Protein AF-A0A1H5W1V3-F1 (afdb_monomer_lite)

Sequence (270 aa):
MHKDAKNMDYVSIDIQADKRVGRPSRSDADRMKTIAWYHALANGRRPVEMINWLPFSDVDPRTIYRYRKGEVPPRRDFLNSRSEEFVYAKSVYEVGPLQVPLWDALWGAISSKDISLANQLMPSAQWPSDMLSEFFFDDGDLAKISDFRAMYRLGKERSSASDFECFVGAIRVTRAWGEMASKNKSIFYLLLSGTMAFPGAVAVIEQFGLREPIRKWISDYLGVGDSAERGSQSDCPSFSNERELAYQCEKAEGQRIQVGDGLRRALFTF

Foldseek 3Di:
DDDDPPPFPAQDPPVPPPDDQQQDDPLLLQLLLLLLLLLLLCQPPDLVVVPVPDPCVVPDSVVSVCSNRSVDHDDVCLLPDPDPSSVRSNCCSCQRPPNHRLSCLNRNDQDPVLSVLLCQQQTRVPRDQPVLLVVQDVDSLLSSLVSLLVSVCVPPDDDLLSLLNSLSSLSSSLVSCPVSCLVVVVNSLSNNQSSCLAPSNVVRCVSSVNVVSSVVSSCVSSVVDPPPDDDDPPVPPRVPPSVVSHVSSVSSVVVVVVVVVVVCCVVPPD

Radius of gyration: 21.19 Å; chains: 1; bounding box: 57×51×58 Å

pLDDT: mean 76.26, std 17.22, range [30.23, 96.5]

Secondary structure (DSSP, 8-state):
--------------TT--S-TT---HHHHHHHHHHHHHHHHHTT--HHHHHHHTT-TTS-HHHHHHHHHTSSPPPHHHHT--SHHHHHHHHHHHT-GGG--HHHHHHSPPPHHHHHHHHHHSGGGSPPPPHHHHTT-S-HHHHHHHHHHHHHHTTS---TTHHHHHHHHHHHHHHHTTHHHHHSHHHHHHHHHHHHTSHHHHHHHHHTT-HHHHHHHHHHHHT--TT-SS-S---------HHHHHHHHHHHHHHHHHHHHHHHHHHH--

Structure (mmCIF, N/CA/C/O backbone):
data_AF-A0A1H5W1V3-F1
#
_entry.id   AF-A0A1H5W1V3-F1
#
loop_
_atom_site.group_PDB
_atom_site.id
_atom_site.type_symbol
_atom_site.label_atom_id
_atom_site.label_alt_id
_atom_site.label_comp_id
_atom_site.label_asym_id
_atom_site.label_entity_id
_atom_site.label_seq_id
_atom_site.pdbx_PDB_ins_code
_atom_site.Cartn_x
_atom_site.Cartn_y
_atom_site.Cartn_z
_atom_site.occupancy
_atom_site.B_iso_or_equiv
_atom_site.auth_seq_id
_atom_site.auth_comp_id
_atom_site.auth_asym_id
_atom_site.auth_atom_id
_atom_site.pdbx_PDB_model_num
ATOM 1 N N . MET A 1 1 ? -35.872 16.138 32.979 1.00 32.47 1 MET A N 1
ATOM 2 C CA . MET A 1 1 ? -34.426 16.403 32.832 1.00 32.47 1 MET A CA 1
ATOM 3 C C . MET A 1 1 ? -33.840 15.295 31.970 1.00 32.47 1 MET A C 1
ATOM 5 O O . MET A 1 1 ? -33.638 14.207 32.482 1.00 32.47 1 MET A O 1
ATOM 9 N N . HIS A 1 2 ? -33.637 15.536 30.674 1.00 33.59 2 HIS A N 1
ATOM 10 C CA . HIS A 1 2 ? -32.885 14.632 29.798 1.00 33.59 2 HIS A CA 1
ATOM 11 C C . HIS A 1 2 ? -31.692 15.407 29.226 1.00 33.59 2 HIS A C 1
ATOM 13 O O . HIS A 1 2 ? -31.833 16.220 28.322 1.00 33.59 2 HIS A O 1
ATOM 19 N N . LYS A 1 3 ? -30.545 15.184 29.861 1.00 36.09 3 LYS A N 1
ATOM 20 C CA . LYS A 1 3 ? -29.163 15.465 29.453 1.00 36.09 3 LYS A CA 1
ATOM 21 C C . LYS A 1 3 ? -28.515 14.069 29.488 1.00 36.09 3 LYS A C 1
ATOM 23 O O . LYS A 1 3 ? -28.791 13.345 30.436 1.00 36.09 3 LYS A O 1
ATOM 28 N N . ASP A 1 4 ? -27.808 13.528 28.508 1.00 35.84 4 ASP A N 1
ATOM 29 C CA . ASP A 1 4 ? -26.979 14.103 27.463 1.00 35.84 4 ASP A CA 1
ATOM 30 C C . ASP A 1 4 ? -27.041 13.184 26.232 1.00 35.84 4 ASP A C 1
ATOM 32 O O . ASP A 1 4 ? -26.611 12.031 26.288 1.00 35.84 4 ASP A O 1
ATOM 36 N N . ALA A 1 5 ? -27.537 13.681 25.099 1.00 37.56 5 ALA A N 1
ATOM 37 C CA . ALA A 1 5 ? -27.124 13.123 23.819 1.00 37.56 5 ALA A CA 1
ATOM 38 C C . ALA A 1 5 ? -25.713 13.669 23.575 1.00 37.56 5 ALA A C 1
ATOM 40 O O . ALA A 1 5 ? -25.556 14.825 23.186 1.00 37.56 5 ALA A O 1
ATOM 41 N N . LYS A 1 6 ? -24.679 12.881 23.897 1.00 42.78 6 LYS A N 1
ATOM 42 C CA . LYS A 1 6 ? -23.314 13.180 23.450 1.00 42.78 6 LYS A CA 1
ATOM 43 C C . LYS A 1 6 ? -23.381 13.372 21.935 1.00 42.78 6 LYS A C 1
ATOM 45 O O . LYS A 1 6 ? -23.783 12.443 21.238 1.00 42.78 6 LYS A O 1
ATOM 50 N N . ASN A 1 7 ? -23.036 14.565 21.453 1.00 39.72 7 ASN A N 1
ATOM 51 C CA . ASN A 1 7 ? -22.836 14.821 20.030 1.00 39.72 7 ASN A CA 1
ATOM 52 C C . ASN A 1 7 ? -21.873 13.754 19.497 1.00 39.72 7 ASN A C 1
ATOM 54 O O . ASN A 1 7 ? -20.689 13.762 19.826 1.00 39.72 7 ASN A O 1
ATOM 58 N N . MET A 1 8 ? -22.398 12.790 18.741 1.00 45.91 8 MET A N 1
ATOM 59 C CA . MET A 1 8 ? -21.569 11.928 17.913 1.00 45.91 8 MET A CA 1
ATOM 60 C C . MET A 1 8 ? -21.126 12.786 16.736 1.00 45.91 8 MET A C 1
ATOM 62 O O . MET A 1 8 ? -21.898 13.010 15.803 1.00 45.91 8 MET A O 1
ATOM 66 N N . ASP A 1 9 ? -19.907 13.310 16.806 1.00 56.81 9 ASP A N 1
ATOM 67 C CA . ASP A 1 9 ? -19.306 14.044 15.697 1.00 56.81 9 ASP A CA 1
ATOM 68 C C . ASP A 1 9 ? -18.964 13.041 14.585 1.00 56.81 9 ASP A C 1
ATOM 70 O O . ASP A 1 9 ? -17.892 12.432 14.557 1.00 56.81 9 ASP A O 1
ATOM 74 N N . TYR A 1 10 ? -19.928 12.812 13.694 1.00 62.03 10 TYR A N 1
ATOM 75 C CA . TYR A 1 10 ? -19.734 12.062 12.458 1.00 62.03 10 TYR A CA 1
ATOM 76 C C . TYR A 1 10 ? -18.984 12.915 11.435 1.00 62.03 10 TYR A C 1
ATOM 78 O O . TYR A 1 10 ? -19.236 14.115 11.298 1.00 62.03 10 TYR A O 1
ATOM 86 N N . VAL A 1 11 ? -18.117 12.280 10.645 1.00 67.31 11 VAL A N 1
ATOM 87 C CA . VAL A 1 11 ? -17.542 12.913 9.457 1.00 67.31 11 VAL A CA 1
ATOM 88 C C . VAL A 1 11 ? -18.673 13.132 8.456 1.00 67.31 11 VAL A C 1
ATOM 90 O O . VAL A 1 11 ? -19.260 12.173 7.943 1.00 67.31 11 VAL A O 1
ATOM 93 N N . SER A 1 12 ? -18.994 14.398 8.200 1.00 59.94 12 SER A N 1
ATOM 94 C CA . SER A 1 12 ? -19.922 14.816 7.152 1.00 59.94 12 SER A CA 1
ATOM 95 C C . SER A 1 12 ? -19.144 15.215 5.897 1.00 59.94 12 SER A C 1
ATOM 97 O O . SER A 1 12 ? -17.986 15.629 5.967 1.00 59.94 12 SER A O 1
ATOM 99 N N . ILE A 1 13 ? -19.759 15.036 4.726 1.00 53.75 13 ILE A N 1
ATOM 100 C CA . ILE A 1 13 ? -19.170 15.465 3.455 1.00 53.75 13 ILE A CA 1
ATOM 101 C C . ILE A 1 13 ? -19.274 16.987 3.404 1.00 53.75 13 ILE A C 1
ATOM 103 O O . ILE A 1 13 ? -20.308 17.519 3.002 1.00 53.75 13 ILE A O 1
ATOM 107 N N . ASP A 1 14 ? -18.218 17.687 3.802 1.00 49.62 14 ASP A N 1
ATOM 108 C CA . ASP A 1 14 ? -18.139 19.121 3.570 1.00 49.62 14 ASP A CA 1
ATOM 109 C C . ASP A 1 14 ? -17.632 19.356 2.140 1.00 49.62 14 ASP A C 1
ATOM 111 O O . ASP A 1 14 ? -16.449 19.198 1.828 1.00 49.62 14 ASP A O 1
ATOM 115 N N . ILE A 1 15 ? -18.560 19.664 1.229 1.00 43.50 15 ILE A N 1
ATOM 116 C CA . ILE A 1 15 ? -18.311 19.787 -0.222 1.00 43.50 15 ILE A CA 1
ATOM 117 C C . ILE A 1 15 ? -17.358 20.965 -0.534 1.00 43.50 15 ILE A C 1
ATOM 119 O O . ILE A 1 15 ? -16.869 21.089 -1.655 1.00 43.50 15 ILE A O 1
ATOM 123 N N . GLN A 1 16 ? -17.047 21.821 0.447 1.00 40.69 16 GLN A N 1
ATOM 124 C CA . GLN A 1 16 ? -16.275 23.050 0.243 1.00 40.69 16 GLN A CA 1
ATOM 125 C C . GLN A 1 16 ? -14.778 22.990 0.588 1.00 40.69 16 GLN A C 1
ATOM 127 O O . GLN A 1 16 ? -14.076 23.974 0.352 1.00 40.69 16 GLN A O 1
ATOM 132 N N . ALA A 1 17 ? -14.225 21.862 1.037 1.00 43.06 17 ALA A N 1
ATOM 133 C CA . ALA A 1 17 ? -12.776 21.744 1.236 1.00 43.06 17 ALA A CA 1
ATOM 134 C C . ALA A 1 17 ? -12.050 21.286 -0.044 1.00 43.06 17 ALA A C 1
ATOM 136 O O . ALA A 1 17 ? -11.331 20.287 -0.070 1.00 43.06 17 ALA A O 1
ATOM 137 N N . ASP A 1 18 ? -12.208 22.052 -1.124 1.00 43.31 18 ASP A N 1
ATOM 138 C CA . ASP A 1 18 ? -11.423 21.914 -2.352 1.00 43.31 18 ASP A CA 1
ATOM 139 C C . ASP A 1 18 ? -10.015 22.498 -2.146 1.00 43.31 18 ASP A C 1
ATOM 141 O O . ASP A 1 18 ? -9.632 23.536 -2.682 1.00 43.31 18 ASP A O 1
ATOM 145 N N . LYS A 1 19 ? -9.223 21.855 -1.290 1.00 39.03 19 LYS A N 1
ATOM 146 C CA . LYS A 1 19 ? -7.780 22.075 -1.193 1.00 39.03 19 LYS A CA 1
ATOM 147 C C . LYS A 1 19 ? -7.144 20.738 -0.890 1.00 39.03 19 LYS A C 1
ATOM 149 O O . LYS A 1 19 ? -7.287 20.242 0.210 1.00 39.03 19 LYS A O 1
ATOM 154 N N . ARG A 1 20 ? -6.475 20.169 -1.894 1.00 42.72 20 ARG A N 1
ATOM 155 C CA . ARG A 1 20 ? -5.126 19.551 -1.910 1.00 42.72 20 ARG A CA 1
ATOM 156 C C . ARG A 1 20 ? -4.426 19.215 -0.568 1.00 42.72 20 ARG A C 1
ATOM 158 O O . ARG A 1 20 ? -3.203 19.296 -0.502 1.00 42.72 20 ARG A O 1
ATOM 165 N N . VAL A 1 21 ? -5.124 18.841 0.495 1.00 42.94 21 VAL A N 1
ATOM 166 C CA . VAL A 1 21 ? -4.527 18.441 1.767 1.00 42.94 21 VAL A CA 1
ATOM 167 C C . VAL A 1 21 ? -4.137 16.978 1.620 1.00 42.94 21 VAL A C 1
ATOM 169 O O . VAL A 1 21 ? -4.977 16.101 1.427 1.00 42.94 21 VAL A O 1
ATOM 172 N N . GLY A 1 22 ? -2.829 16.730 1.617 1.00 47.31 22 GLY A N 1
ATOM 173 C CA . GLY A 1 22 ? -2.277 15.380 1.641 1.00 47.31 22 GLY A CA 1
ATOM 174 C C . GLY A 1 22 ? -2.420 14.579 0.346 1.00 47.31 22 GLY A C 1
ATOM 175 O O . GLY A 1 22 ? -2.480 13.356 0.410 1.00 47.31 22 GLY A O 1
ATOM 176 N N . ARG A 1 23 ? -2.453 15.233 -0.828 1.00 53.50 23 ARG A N 1
ATOM 177 C CA . ARG A 1 23 ? -2.082 14.589 -2.101 1.00 53.50 23 ARG A CA 1
ATOM 178 C C . ARG A 1 23 ? -0.594 14.872 -2.321 1.00 53.50 23 ARG A C 1
ATOM 180 O O . ARG A 1 23 ? -0.274 16.008 -2.673 1.00 53.50 23 ARG A O 1
ATOM 187 N N . PRO A 1 24 ? 0.315 13.915 -2.078 1.00 55.59 24 PRO A N 1
ATOM 188 C CA . PRO A 1 24 ? 1.726 14.177 -2.316 1.00 55.59 24 PRO A CA 1
ATOM 189 C C . PRO A 1 24 ? 1.984 14.458 -3.803 1.00 55.59 24 PRO A C 1
ATOM 191 O O . PRO A 1 24 ? 1.095 14.330 -4.658 1.00 55.59 24 PRO A O 1
ATOM 194 N N . SER A 1 25 ? 3.193 14.912 -4.114 1.00 66.50 25 SER A N 1
ATOM 195 C CA . SER A 1 25 ? 3.506 15.380 -5.458 1.00 66.50 25 SER A CA 1
ATOM 196 C C . SER A 1 25 ? 3.268 14.273 -6.497 1.00 66.50 25 SER A C 1
ATOM 198 O O . SER A 1 25 ? 3.435 13.084 -6.218 1.00 66.50 25 SER A O 1
ATOM 200 N N . ARG A 1 26 ? 2.897 14.650 -7.730 1.00 68.94 26 ARG A N 1
ATOM 201 C CA . ARG A 1 26 ? 2.779 13.688 -8.843 1.00 68.94 26 ARG A CA 1
ATOM 202 C C . ARG A 1 26 ? 4.071 12.870 -9.005 1.00 68.94 26 ARG A C 1
ATOM 204 O O . ARG A 1 26 ? 4.001 11.687 -9.309 1.00 68.94 26 ARG A O 1
ATOM 211 N N . SER A 1 27 ? 5.220 13.479 -8.703 1.00 81.12 27 SER A N 1
ATOM 212 C CA . SER A 1 27 ? 6.524 12.816 -8.653 1.00 81.12 27 SER A CA 1
ATOM 213 C C . SER A 1 27 ? 6.639 11.733 -7.578 1.00 81.12 27 SER A C 1
ATOM 215 O O . SER A 1 27 ? 7.228 10.696 -7.861 1.00 81.12 27 SER A O 1
ATOM 217 N N . ASP A 1 28 ? 6.071 11.912 -6.383 1.00 83.00 28 ASP A N 1
ATOM 218 C CA . ASP A 1 28 ? 6.132 10.893 -5.322 1.00 83.00 28 ASP A CA 1
ATOM 219 C C . ASP A 1 28 ? 5.232 9.697 -5.640 1.00 83.00 28 ASP A C 1
ATOM 221 O O . ASP A 1 28 ? 5.631 8.545 -5.456 1.00 83.00 28 ASP A O 1
ATOM 225 N N . ALA A 1 29 ? 4.045 9.968 -6.193 1.00 87.62 29 ALA A N 1
ATOM 226 C CA . ALA A 1 29 ? 3.135 8.928 -6.660 1.00 87.62 29 ALA A CA 1
ATOM 227 C C . ALA A 1 29 ? 3.779 8.089 -7.774 1.00 87.62 29 ALA A C 1
ATOM 229 O O . ALA A 1 29 ? 3.814 6.860 -7.690 1.00 87.62 29 ALA A O 1
ATOM 230 N N . ASP A 1 30 ? 4.334 8.749 -8.796 1.00 90.31 30 ASP A N 1
ATOM 231 C CA . ASP A 1 30 ? 4.988 8.074 -9.920 1.00 90.31 30 ASP A CA 1
ATOM 232 C C . ASP A 1 30 ? 6.228 7.295 -9.455 1.00 90.31 30 ASP A C 1
ATOM 234 O O . ASP A 1 30 ? 6.459 6.170 -9.909 1.00 90.31 30 ASP A O 1
ATOM 238 N N . ARG A 1 31 ? 6.986 7.837 -8.494 1.00 93.12 31 ARG A N 1
ATOM 239 C CA . ARG A 1 31 ? 8.130 7.158 -7.877 1.00 93.12 31 ARG A CA 1
ATOM 240 C C . ARG A 1 31 ? 7.717 5.860 -7.186 1.00 93.12 31 ARG A C 1
ATOM 242 O O . ARG A 1 31 ? 8.279 4.814 -7.505 1.00 93.12 31 ARG A O 1
ATOM 249 N N . MET A 1 32 ? 6.744 5.894 -6.272 1.00 94.25 32 MET A N 1
ATOM 250 C CA . MET A 1 32 ? 6.303 4.698 -5.533 1.00 94.25 32 MET A CA 1
ATOM 251 C C . MET A 1 32 ? 5.744 3.622 -6.465 1.00 94.25 32 MET A C 1
ATOM 253 O O . MET A 1 32 ? 6.108 2.452 -6.341 1.00 94.25 32 MET A O 1
ATOM 257 N N . LYS A 1 33 ? 4.923 4.019 -7.444 1.00 95.31 33 LYS A N 1
ATOM 258 C CA . LYS A 1 33 ? 4.394 3.102 -8.460 1.00 95.31 33 LYS A CA 1
ATOM 259 C C . LYS A 1 33 ? 5.507 2.438 -9.263 1.00 95.31 33 LYS A C 1
ATOM 261 O O . LYS A 1 33 ? 5.461 1.234 -9.495 1.00 95.31 33 LYS A O 1
ATOM 266 N N . THR A 1 34 ? 6.526 3.204 -9.652 1.00 95.88 34 THR A N 1
ATOM 267 C CA . THR A 1 34 ? 7.686 2.683 -10.389 1.00 95.88 34 THR A CA 1
ATOM 268 C C . THR A 1 34 ? 8.479 1.675 -9.557 1.00 95.88 34 THR A C 1
ATOM 270 O O . THR A 1 34 ? 8.851 0.627 -10.080 1.00 95.88 34 THR A O 1
ATOM 273 N N . ILE A 1 35 ? 8.710 1.958 -8.269 1.00 96.25 35 ILE A N 1
ATOM 274 C CA . ILE A 1 35 ? 9.385 1.024 -7.354 1.00 96.25 35 ILE A CA 1
ATOM 275 C C . ILE A 1 35 ? 8.598 -0.292 -7.286 1.00 96.25 35 ILE A C 1
ATOM 277 O O . ILE A 1 35 ? 9.166 -1.354 -7.539 1.00 96.25 35 ILE A O 1
ATOM 281 N N . ALA A 1 36 ? 7.285 -0.221 -7.036 1.00 96.50 36 ALA A N 1
ATOM 282 C CA . ALA A 1 36 ? 6.430 -1.404 -6.955 1.00 96.50 36 ALA A CA 1
ATOM 283 C C . ALA A 1 36 ? 6.428 -2.215 -8.257 1.00 96.50 36 ALA A C 1
ATOM 285 O O . ALA A 1 36 ? 6.589 -3.432 -8.227 1.00 96.50 36 ALA A O 1
ATOM 286 N N . TRP A 1 37 ? 6.304 -1.541 -9.403 1.00 96.44 37 TRP A N 1
ATOM 287 C CA . TRP A 1 37 ? 6.387 -2.156 -10.728 1.00 96.44 37 TRP A CA 1
ATOM 288 C C . TRP A 1 37 ? 7.712 -2.889 -10.948 1.00 96.44 37 TRP A C 1
ATOM 290 O O . TRP A 1 37 ? 7.716 -4.045 -11.370 1.00 96.44 37 TRP A O 1
ATOM 300 N N . TYR A 1 38 ? 8.836 -2.243 -10.624 1.00 95.00 38 TYR A N 1
ATOM 301 C CA . TYR A 1 38 ? 10.157 -2.848 -10.774 1.00 95.00 38 TYR A CA 1
ATOM 302 C C . TYR A 1 38 ? 10.282 -4.105 -9.912 1.00 95.00 38 TYR A C 1
ATOM 304 O O . TYR A 1 38 ? 10.742 -5.140 -10.388 1.00 95.00 38 TYR A O 1
ATOM 312 N N . HIS A 1 39 ? 9.869 -4.026 -8.648 1.00 95.31 39 HIS A N 1
ATOM 313 C CA . HIS A 1 39 ? 9.964 -5.148 -7.722 1.00 95.31 39 HIS A CA 1
ATOM 314 C C . HIS A 1 39 ? 9.019 -6.301 -8.100 1.00 95.31 39 HIS A C 1
ATOM 316 O O . HIS A 1 39 ? 9.407 -7.463 -7.971 1.00 95.31 39 HIS A O 1
ATOM 322 N N . ALA A 1 40 ? 7.839 -5.991 -8.649 1.00 94.62 40 ALA A N 1
ATOM 323 C CA . ALA A 1 40 ? 6.925 -6.979 -9.220 1.00 94.62 40 ALA A CA 1
ATOM 324 C C . ALA A 1 40 ? 7.568 -7.743 -10.387 1.00 94.62 40 ALA A C 1
ATOM 326 O O . ALA A 1 40 ? 7.518 -8.970 -10.409 1.00 94.62 40 ALA A O 1
ATOM 327 N N . LEU A 1 41 ? 8.214 -7.030 -11.319 1.00 92.75 41 LEU A N 1
ATOM 328 C CA . LEU A 1 41 ? 8.956 -7.651 -12.422 1.00 92.75 41 LEU A CA 1
ATOM 329 C C . LEU A 1 41 ? 10.136 -8.476 -11.921 1.00 92.75 41 LEU A C 1
ATOM 331 O O . LEU A 1 41 ? 10.332 -9.608 -12.354 1.00 92.75 41 LEU A O 1
ATOM 335 N N . ALA A 1 42 ? 10.929 -7.908 -11.012 1.00 91.19 42 ALA A N 1
ATOM 336 C CA . ALA A 1 42 ? 12.126 -8.557 -10.505 1.00 91.19 42 ALA A CA 1
ATOM 337 C C . ALA A 1 42 ? 11.804 -9.884 -9.823 1.00 91.19 42 ALA A C 1
ATOM 339 O O . ALA A 1 42 ? 12.553 -10.846 -9.995 1.00 91.19 42 ALA A O 1
ATOM 340 N N . ASN A 1 43 ? 10.689 -9.950 -9.090 1.00 89.62 43 ASN A N 1
ATOM 341 C CA . ASN A 1 43 ? 10.256 -11.140 -8.364 1.00 89.62 43 ASN A CA 1
ATOM 342 C C . ASN A 1 43 ? 11.411 -11.762 -7.548 1.00 89.62 43 ASN A C 1
ATOM 344 O O . ASN A 1 43 ? 11.738 -12.939 -7.679 1.00 89.62 43 ASN A O 1
ATOM 348 N N . GLY A 1 44 ? 12.112 -10.917 -6.783 1.00 85.50 44 GLY A N 1
ATOM 349 C CA . GLY A 1 44 ? 13.268 -11.303 -5.963 1.00 85.50 44 GLY A CA 1
ATOM 350 C C . GLY A 1 44 ? 14.625 -11.332 -6.681 1.00 85.50 44 GLY A C 1
ATOM 351 O O . GLY A 1 44 ? 15.653 -11.425 -6.010 1.00 85.50 44 GLY A O 1
ATOM 352 N N . ARG A 1 45 ? 14.668 -11.194 -8.012 1.00 87.75 45 ARG A N 1
ATOM 353 C CA . ARG A 1 45 ? 15.925 -11.160 -8.779 1.00 87.75 45 ARG A CA 1
ATOM 354 C C . ARG A 1 45 ? 16.740 -9.898 -8.516 1.00 87.75 45 ARG A C 1
ATOM 356 O O . ARG A 1 45 ? 16.213 -8.799 -8.312 1.00 87.75 45 ARG A O 1
ATOM 363 N N . ARG A 1 46 ? 18.063 -10.038 -8.589 1.00 83.12 46 ARG A N 1
ATOM 364 C CA . ARG A 1 46 ? 19.002 -8.911 -8.527 1.00 83.12 46 ARG A CA 1
ATOM 365 C C . ARG A 1 46 ? 18.949 -8.101 -9.830 1.00 83.12 46 ARG A C 1
ATOM 367 O O . ARG A 1 46 ? 18.707 -8.667 -10.894 1.00 83.12 46 ARG A O 1
ATOM 374 N N . PRO A 1 47 ? 19.271 -6.792 -9.803 1.00 81.94 47 PRO A N 1
ATOM 375 C CA . PRO A 1 47 ? 19.311 -5.971 -11.019 1.00 81.94 47 PRO A CA 1
ATOM 376 C C . PRO A 1 47 ? 20.203 -6.541 -12.134 1.00 81.94 47 PRO A C 1
ATOM 378 O O . PRO A 1 47 ? 19.894 -6.386 -13.308 1.00 81.94 47 PRO A O 1
ATOM 381 N N . VAL A 1 48 ? 21.298 -7.221 -11.777 1.00 81.81 48 VAL A N 1
ATOM 382 C CA . VAL A 1 48 ? 22.208 -7.846 -12.753 1.00 81.81 48 VAL A CA 1
ATOM 383 C C . VAL A 1 48 ? 21.565 -9.050 -13.446 1.00 81.81 48 VAL A C 1
ATOM 385 O O . VAL A 1 48 ? 21.768 -9.263 -14.634 1.00 81.81 48 VAL A O 1
ATOM 388 N N . GLU A 1 49 ? 20.749 -9.814 -12.723 1.00 83.06 49 GLU A N 1
ATOM 389 C CA . GLU A 1 49 ? 20.014 -10.961 -13.268 1.00 83.06 49 GLU A CA 1
ATOM 390 C C . GLU A 1 49 ? 18.875 -10.493 -14.180 1.00 83.06 49 GLU A C 1
ATOM 392 O O . GLU A 1 49 ? 18.632 -11.096 -15.219 1.00 83.06 49 GLU A O 1
ATOM 397 N N . MET A 1 50 ? 18.228 -9.376 -13.828 1.00 82.44 50 MET A N 1
ATOM 398 C CA . MET A 1 50 ? 17.182 -8.739 -14.633 1.00 82.44 50 MET A CA 1
ATOM 399 C C . MET A 1 50 ? 17.650 -8.386 -16.047 1.00 82.44 50 MET A C 1
ATOM 401 O O . MET A 1 50 ? 16.913 -8.641 -16.996 1.00 82.44 50 MET A O 1
ATOM 405 N N . ILE A 1 51 ? 18.866 -7.839 -16.186 1.00 77.62 51 ILE A N 1
ATOM 406 C CA . ILE A 1 51 ? 19.468 -7.467 -17.483 1.00 77.62 51 ILE A CA 1
ATOM 407 C C . ILE A 1 51 ? 19.491 -8.657 -18.443 1.00 77.62 51 ILE A C 1
ATOM 409 O O . ILE A 1 51 ? 19.208 -8.502 -19.624 1.00 77.62 51 ILE A O 1
ATOM 413 N N . ASN A 1 52 ? 19.826 -9.836 -17.922 1.00 75.69 52 ASN A N 1
ATOM 414 C CA . ASN A 1 52 ? 20.004 -11.044 -18.721 1.00 75.69 52 ASN A CA 1
ATOM 415 C C . ASN A 1 52 ? 18.696 -11.822 -18.926 1.00 75.69 52 ASN A C 1
ATOM 417 O O . ASN A 1 52 ? 18.651 -12.723 -19.759 1.00 75.69 52 ASN A O 1
ATOM 421 N N . TRP A 1 53 ? 17.660 -11.529 -18.134 1.00 72.69 53 TRP A N 1
ATOM 422 C CA . TRP A 1 53 ? 16.435 -12.326 -18.069 1.00 72.69 53 TRP A CA 1
ATOM 423 C C . TRP A 1 53 ? 15.299 -11.782 -18.942 1.00 72.69 53 TRP A C 1
ATOM 425 O O . TRP A 1 53 ? 14.586 -12.565 -19.564 1.00 72.69 53 TRP A O 1
ATOM 435 N N . LEU A 1 54 ? 15.131 -10.461 -19.017 1.00 70.31 54 LEU A N 1
ATOM 436 C CA . LEU A 1 54 ? 14.115 -9.828 -19.864 1.00 70.31 54 LEU A CA 1
ATOM 437 C C . LEU A 1 54 ? 14.789 -9.098 -21.028 1.00 70.31 54 LEU A C 1
ATOM 439 O O . LEU A 1 54 ? 15.934 -8.668 -20.882 1.00 70.31 54 LEU A O 1
ATOM 443 N N . PRO A 1 55 ? 14.096 -8.907 -22.167 1.00 66.31 55 PRO A N 1
ATOM 444 C CA . PRO A 1 55 ? 14.620 -8.151 -23.298 1.00 66.31 55 PRO A CA 1
ATOM 445 C C . PRO A 1 55 ? 14.701 -6.655 -22.952 1.00 66.31 55 PRO A C 1
ATOM 447 O O . PRO A 1 55 ? 13.894 -5.834 -23.376 1.00 66.31 55 PRO A O 1
ATOM 450 N N . PHE A 1 56 ? 15.711 -6.303 -22.162 1.00 70.00 56 PHE A N 1
ATOM 451 C CA . PHE A 1 56 ? 16.189 -4.950 -21.912 1.00 70.00 56 PHE A CA 1
ATOM 452 C C . PHE A 1 56 ? 17.305 -4.590 -22.898 1.00 70.00 56 PHE A C 1
ATOM 454 O O . PHE A 1 56 ? 18.152 -3.767 -22.574 1.00 70.00 56 PHE A O 1
ATOM 461 N N . SER A 1 57 ? 17.332 -5.214 -24.081 1.00 61.78 57 SER A N 1
ATOM 462 C CA . SER A 1 57 ? 18.431 -5.149 -25.057 1.00 61.78 57 SER A CA 1
ATOM 463 C C . SER A 1 57 ? 18.877 -3.722 -25.398 1.00 61.78 57 SER A C 1
ATOM 465 O O . SER A 1 57 ? 20.056 -3.509 -25.655 1.00 61.78 57 SER A O 1
ATOM 467 N N . ASP A 1 58 ? 17.968 -2.745 -25.286 1.00 71.69 58 ASP A N 1
ATOM 468 C CA . ASP A 1 58 ? 18.219 -1.316 -25.538 1.00 71.69 58 ASP A CA 1
ATOM 469 C C . ASP A 1 58 ? 18.112 -0.436 -24.271 1.00 71.69 58 ASP A C 1
ATOM 471 O O . ASP A 1 58 ? 17.843 0.775 -24.326 1.00 71.69 58 ASP A O 1
ATOM 475 N N . VAL A 1 59 ? 18.252 -1.040 -23.090 1.00 78.38 59 VAL A N 1
ATOM 476 C CA . VAL A 1 59 ? 18.220 -0.361 -21.792 1.00 78.38 59 VAL A CA 1
ATOM 477 C C . VAL A 1 59 ? 19.555 -0.542 -21.096 1.00 78.38 59 VAL A C 1
ATOM 479 O O . VAL A 1 59 ? 19.934 -1.631 -20.677 1.00 78.38 59 VAL A O 1
ATOM 482 N N . ASP A 1 60 ? 20.241 0.579 -20.907 1.00 83.12 60 ASP A N 1
ATOM 483 C CA . ASP A 1 60 ? 21.473 0.616 -20.134 1.00 83.12 60 ASP A CA 1
ATOM 484 C C . ASP A 1 60 ? 21.232 0.124 -18.686 1.00 83.12 60 ASP A C 1
ATOM 486 O O . ASP A 1 60 ? 20.257 0.558 -18.052 1.00 83.12 60 ASP A O 1
ATOM 490 N N . PRO A 1 61 ? 22.122 -0.716 -18.119 1.00 83.00 61 PRO A N 1
ATOM 491 C CA . PRO A 1 61 ? 22.015 -1.223 -16.752 1.00 83.00 61 PRO A CA 1
ATOM 492 C C . PRO A 1 61 ? 21.731 -0.152 -15.695 1.00 83.00 61 PRO A C 1
ATOM 494 O O . PRO A 1 61 ? 20.980 -0.403 -14.751 1.00 83.00 61 PRO A O 1
ATOM 497 N N . ARG A 1 62 ? 22.261 1.072 -15.845 1.00 87.81 62 ARG A N 1
ATOM 498 C CA . ARG A 1 62 ? 21.992 2.177 -14.913 1.00 87.81 62 ARG A CA 1
ATOM 499 C C . ARG A 1 62 ? 20.510 2.509 -14.862 1.00 87.81 62 ARG A C 1
ATOM 501 O O . ARG A 1 62 ? 20.002 2.825 -13.793 1.00 87.81 62 ARG A O 1
ATOM 508 N N . THR A 1 63 ? 19.801 2.424 -15.982 1.00 88.50 63 THR A N 1
ATOM 509 C CA . THR A 1 63 ? 18.365 2.723 -16.047 1.00 88.50 63 THR A CA 1
ATOM 510 C C . THR A 1 63 ? 17.549 1.708 -15.246 1.00 88.50 63 THR A C 1
ATOM 512 O O . THR A 1 63 ? 16.597 2.098 -14.576 1.00 88.50 63 THR A O 1
ATOM 515 N N . ILE A 1 64 ? 17.980 0.446 -15.189 1.00 87.38 64 ILE A N 1
ATOM 516 C CA . ILE A 1 64 ? 17.361 -0.579 -14.335 1.00 87.38 64 ILE A CA 1
ATOM 517 C C . ILE A 1 64 ? 17.503 -0.208 -12.850 1.00 87.38 64 ILE A C 1
ATOM 519 O O . ILE A 1 64 ? 16.536 -0.284 -12.091 1.00 87.38 64 ILE A O 1
ATOM 523 N N . TYR A 1 65 ? 18.667 0.301 -12.430 1.00 89.81 65 TYR A N 1
ATOM 524 C CA . TYR A 1 65 ? 18.837 0.830 -11.070 1.00 89.81 65 TYR A CA 1
ATOM 525 C C . TYR A 1 65 ? 17.969 2.064 -10.795 1.00 89.81 65 TYR A C 1
ATOM 527 O O . TYR A 1 65 ? 17.472 2.225 -9.678 1.00 89.81 65 TYR A O 1
ATOM 535 N N . ARG A 1 66 ? 17.761 2.925 -11.797 1.00 91.88 66 ARG A N 1
ATOM 536 C CA . ARG A 1 66 ? 16.878 4.095 -11.677 1.00 91.88 66 ARG A CA 1
ATOM 537 C C . ARG A 1 66 ? 15.413 3.680 -11.526 1.00 91.88 66 ARG A C 1
ATOM 539 O O . ARG A 1 66 ? 14.719 4.275 -10.705 1.00 91.88 66 ARG A O 1
ATOM 546 N N . TYR A 1 67 ? 14.962 2.634 -12.225 1.00 92.25 67 TYR A N 1
ATOM 547 C CA . TYR A 1 67 ? 13.632 2.047 -12.016 1.00 92.25 67 TYR A CA 1
ATOM 548 C C . TYR A 1 67 ? 13.457 1.516 -10.599 1.00 92.25 67 TYR A C 1
ATOM 550 O O . TYR A 1 67 ? 12.488 1.868 -9.932 1.00 92.25 67 TYR A O 1
ATOM 558 N N . ARG A 1 68 ? 14.436 0.757 -10.092 1.00 91.31 68 ARG A N 1
ATOM 559 C CA . ARG A 1 68 ? 14.415 0.244 -8.715 1.00 91.31 68 ARG A CA 1
ATOM 560 C C . ARG A 1 68 ? 14.235 1.343 -7.666 1.00 91.31 68 ARG A C 1
ATOM 562 O O . ARG A 1 68 ? 13.608 1.112 -6.641 1.00 91.31 68 ARG A O 1
ATOM 569 N N . LYS A 1 69 ? 14.798 2.528 -7.904 1.00 91.50 69 LYS A N 1
ATOM 570 C CA . LYS A 1 69 ? 14.693 3.688 -7.004 1.00 91.50 69 LYS A CA 1
ATOM 571 C C . LYS A 1 69 ? 13.484 4.592 -7.293 1.00 91.50 69 LYS A C 1
ATOM 573 O O . LYS A 1 69 ? 13.234 5.531 -6.534 1.00 91.50 69 LYS A O 1
ATOM 578 N N . GLY A 1 70 ? 12.753 4.322 -8.375 1.00 92.25 70 GLY A N 1
ATOM 579 C CA . GLY A 1 70 ? 11.648 5.144 -8.864 1.00 92.25 70 GLY A CA 1
ATOM 580 C C . GLY A 1 70 ? 12.075 6.515 -9.395 1.00 92.25 70 GLY A C 1
ATOM 581 O O . GLY A 1 70 ? 11.292 7.455 -9.365 1.00 92.25 70 GLY A O 1
ATOM 582 N N . GLU A 1 71 ? 13.322 6.658 -9.849 1.00 92.94 71 GLU A N 1
ATOM 583 C CA . GLU A 1 71 ? 13.873 7.933 -10.335 1.00 92.94 71 GLU A CA 1
ATOM 584 C C . GLU A 1 71 ? 13.395 8.298 -11.748 1.00 92.94 71 GLU A C 1
ATOM 586 O O . GLU A 1 71 ? 13.495 9.453 -12.159 1.00 92.94 71 GLU A O 1
ATOM 591 N N . VAL A 1 72 ? 12.924 7.314 -12.517 1.00 91.38 72 VAL A N 1
ATOM 592 C CA . VAL A 1 72 ? 12.339 7.503 -13.851 1.00 91.38 72 VAL A CA 1
ATOM 593 C C . VAL A 1 72 ? 11.141 6.584 -14.025 1.00 91.38 72 VAL A C 1
ATOM 595 O O . VAL A 1 72 ? 11.220 5.434 -13.599 1.00 91.38 72 VAL A O 1
ATOM 598 N N . PRO A 1 73 ? 10.058 7.039 -14.673 1.00 90.38 73 PRO A N 1
ATOM 599 C CA . PRO A 1 73 ? 8.907 6.188 -14.925 1.00 90.38 73 PRO A CA 1
ATOM 600 C C . PRO A 1 73 ? 9.252 5.075 -15.928 1.00 90.38 73 PRO A C 1
ATOM 602 O O . PRO A 1 73 ? 10.115 5.278 -16.795 1.00 90.38 73 PRO A O 1
ATOM 605 N N . PRO A 1 74 ? 8.562 3.921 -15.871 1.00 89.62 74 PRO A N 1
ATOM 606 C CA . PRO A 1 74 ? 8.723 2.860 -16.855 1.00 89.62 74 PRO A CA 1
ATOM 607 C C . PRO A 1 74 ? 8.423 3.380 -18.261 1.00 89.62 74 PRO A C 1
ATOM 609 O O . PRO A 1 74 ? 7.521 4.201 -18.461 1.00 89.62 74 PRO A O 1
ATOM 612 N N . ARG A 1 75 ? 9.173 2.903 -19.257 1.00 89.56 75 ARG A N 1
ATOM 613 C CA . ARG A 1 75 ? 8.873 3.235 -20.652 1.00 89.56 75 ARG A CA 1
ATOM 614 C C . ARG A 1 75 ? 7.518 2.629 -21.059 1.00 89.56 75 ARG A C 1
ATOM 616 O O . ARG A 1 75 ? 7.065 1.623 -20.509 1.00 89.56 75 ARG A O 1
ATOM 623 N N . ARG A 1 76 ? 6.844 3.272 -22.019 1.00 88.56 76 ARG A N 1
ATOM 624 C CA . ARG A 1 76 ? 5.487 2.885 -22.452 1.00 88.56 76 ARG A CA 1
ATOM 625 C C . ARG A 1 76 ? 5.433 1.515 -23.125 1.00 88.56 76 ARG A C 1
ATOM 627 O O . ARG A 1 76 ? 4.426 0.835 -23.001 1.00 88.56 76 ARG A O 1
ATOM 634 N N . ASP A 1 77 ? 6.477 1.132 -23.844 1.00 87.69 77 ASP A N 1
ATOM 635 C CA . ASP A 1 77 ? 6.653 -0.205 -24.419 1.00 87.69 77 ASP A CA 1
ATOM 636 C C . ASP A 1 77 ? 6.624 -1.293 -23.336 1.00 87.69 77 ASP A C 1
ATOM 638 O O . ASP A 1 77 ? 5.904 -2.274 -23.492 1.00 87.69 77 ASP A O 1
ATOM 642 N N . PHE A 1 78 ? 7.284 -1.083 -22.193 1.00 88.25 78 PHE A N 1
ATOM 643 C CA . PHE A 1 78 ? 7.219 -2.019 -21.066 1.00 88.25 78 PHE A CA 1
ATOM 644 C C . PHE A 1 78 ? 5.834 -2.084 -20.423 1.00 88.25 78 PHE A C 1
ATOM 646 O O . PHE A 1 78 ? 5.342 -3.173 -20.140 1.00 88.25 78 PHE A O 1
ATOM 653 N N . LEU A 1 79 ? 5.170 -0.941 -20.236 1.00 88.50 79 LEU A N 1
ATOM 654 C CA . LEU A 1 79 ? 3.808 -0.900 -19.683 1.00 88.50 79 LEU A CA 1
ATOM 655 C C . LEU A 1 79 ? 2.744 -1.473 -20.632 1.00 88.50 79 LEU A C 1
ATOM 657 O O . LEU A 1 79 ? 1.646 -1.810 -20.196 1.00 88.50 79 LEU A O 1
ATOM 661 N N . ASN A 1 80 ? 3.040 -1.563 -21.928 1.00 89.31 80 ASN A N 1
ATOM 662 C CA . ASN A 1 80 ? 2.137 -2.110 -22.942 1.00 89.31 80 ASN A CA 1
ATOM 663 C C . ASN A 1 80 ? 2.575 -3.487 -23.452 1.00 89.31 80 ASN A C 1
ATOM 665 O O . ASN A 1 80 ? 1.975 -4.007 -24.396 1.00 89.31 80 ASN A O 1
ATOM 669 N N . SER A 1 81 ? 3.603 -4.075 -22.840 1.00 88.56 81 SER A N 1
ATOM 670 C CA . SER A 1 81 ? 4.042 -5.424 -23.164 1.00 88.56 81 SER A CA 1
ATOM 671 C C . SER A 1 81 ? 2.929 -6.433 -22.873 1.00 88.56 81 SER A C 1
ATOM 673 O O . SER A 1 81 ? 2.151 -6.282 -21.930 1.00 88.56 81 SER A O 1
ATOM 675 N N . ARG A 1 82 ? 2.851 -7.464 -23.717 1.00 88.62 82 ARG A N 1
ATOM 676 C CA . ARG A 1 82 ? 1.877 -8.560 -23.599 1.00 88.62 82 ARG A CA 1
ATOM 677 C C . ARG A 1 82 ? 2.420 -9.763 -22.826 1.00 88.62 82 ARG A C 1
ATOM 679 O O . ARG A 1 82 ? 1.670 -10.703 -22.599 1.00 88.62 82 ARG A O 1
ATOM 686 N N . SER A 1 83 ? 3.699 -9.747 -22.452 1.00 87.88 83 SER A N 1
ATOM 687 C CA . SER A 1 83 ? 4.304 -10.789 -21.618 1.00 87.88 83 SER A CA 1
ATOM 688 C C . SER A 1 83 ? 3.654 -10.810 -20.236 1.00 87.88 83 SER A C 1
ATOM 690 O O . SER A 1 83 ? 3.417 -9.749 -19.654 1.00 87.88 83 SER A O 1
ATOM 692 N N . GLU A 1 84 ? 3.390 -12.002 -19.703 1.00 88.06 84 GLU A N 1
ATOM 693 C CA . GLU A 1 84 ? 2.630 -12.192 -18.461 1.00 88.06 84 GLU A CA 1
ATOM 694 C C . GLU A 1 84 ? 3.233 -11.428 -17.276 1.00 88.06 84 GLU A C 1
ATOM 696 O O . GLU A 1 84 ? 2.513 -10.772 -16.521 1.00 88.06 84 GLU A O 1
ATOM 701 N N . GLU A 1 85 ? 4.560 -11.420 -17.153 1.00 88.19 85 GLU A N 1
ATOM 702 C CA . GLU A 1 85 ? 5.271 -10.733 -16.075 1.00 88.19 85 GLU A CA 1
ATOM 703 C C . GLU A 1 85 ? 5.068 -9.216 -16.141 1.00 88.19 85 GLU A C 1
ATOM 705 O O . GLU A 1 85 ? 4.844 -8.561 -15.119 1.00 88.19 85 GLU A O 1
ATOM 710 N N . PHE A 1 86 ? 5.077 -8.653 -17.351 1.00 90.62 86 PHE A N 1
ATOM 711 C CA . PHE A 1 86 ? 4.816 -7.233 -17.568 1.00 90.62 86 PHE A CA 1
ATOM 712 C C . PHE A 1 86 ? 3.346 -6.874 -17.385 1.00 90.62 86 PHE A C 1
ATOM 714 O O . PHE A 1 86 ? 3.063 -5.798 -16.863 1.00 90.62 86 PHE A O 1
ATOM 721 N N . VAL A 1 87 ? 2.414 -7.761 -17.744 1.00 92.69 87 VAL A N 1
ATOM 722 C CA . VAL A 1 87 ? 0.980 -7.566 -17.483 1.00 92.69 87 VAL A CA 1
ATOM 723 C C . VAL A 1 87 ? 0.713 -7.528 -15.978 1.00 92.69 87 VAL A C 1
ATOM 725 O O . VAL A 1 87 ? 0.038 -6.617 -15.494 1.00 92.69 87 VAL A O 1
ATOM 728 N N . TYR A 1 88 ? 1.295 -8.456 -15.215 1.00 92.81 88 TYR A N 1
ATOM 729 C CA . TYR A 1 88 ? 1.183 -8.450 -13.758 1.00 92.81 88 TYR A CA 1
ATOM 730 C C . TYR A 1 88 ? 1.799 -7.187 -13.145 1.00 92.81 88 TYR A C 1
ATOM 732 O O . TYR A 1 88 ? 1.145 -6.481 -12.375 1.00 92.81 88 TYR A O 1
ATOM 740 N N . ALA A 1 89 ? 3.029 -6.844 -13.530 1.00 94.06 89 ALA A N 1
ATOM 741 C CA . ALA A 1 89 ? 3.693 -5.652 -13.017 1.00 94.06 89 ALA A CA 1
ATOM 742 C C . ALA A 1 89 ? 2.966 -4.358 -13.404 1.00 94.06 89 ALA A C 1
ATOM 744 O O . ALA A 1 89 ? 2.913 -3.422 -12.605 1.00 94.06 89 ALA A O 1
ATOM 745 N N . LYS A 1 90 ? 2.367 -4.297 -14.599 1.00 94.75 90 LYS A N 1
ATOM 746 C CA . LYS A 1 90 ? 1.483 -3.201 -15.006 1.00 94.75 90 LYS A CA 1
ATOM 747 C C . LYS A 1 90 ? 0.287 -3.097 -14.065 1.00 94.75 90 LYS A C 1
ATOM 749 O O . LYS A 1 90 ? -0.011 -2.006 -13.594 1.00 94.75 90 LYS A O 1
ATOM 754 N N . SER A 1 91 ? -0.351 -4.214 -13.729 1.00 94.94 91 SER A N 1
ATOM 755 C CA . SER A 1 91 ? -1.453 -4.209 -12.767 1.00 94.94 91 SER A CA 1
ATOM 756 C C . SER A 1 91 ? -1.021 -3.674 -11.400 1.00 94.94 91 SER A C 1
ATOM 758 O O . SER A 1 91 ? -1.731 -2.872 -10.794 1.00 94.94 91 SER A O 1
ATOM 760 N N . VAL A 1 92 ? 0.175 -4.052 -10.935 1.00 95.69 92 VAL A N 1
ATOM 761 C CA . VAL A 1 92 ? 0.762 -3.502 -9.704 1.00 95.69 92 VAL A CA 1
ATOM 762 C C . VAL A 1 92 ? 1.025 -2.001 -9.837 1.00 95.69 92 VAL A C 1
ATOM 764 O O . VAL A 1 92 ? 0.788 -1.265 -8.887 1.00 95.69 92 VAL A O 1
ATOM 767 N N . TYR A 1 93 ? 1.466 -1.521 -11.001 1.00 94.94 93 TYR A N 1
ATOM 768 C CA . TYR A 1 93 ? 1.691 -0.098 -11.280 1.00 94.94 93 TYR A CA 1
ATOM 769 C C . TYR A 1 93 ? 0.389 0.726 -11.300 1.00 94.94 93 TYR A C 1
ATOM 771 O O . TYR A 1 93 ? 0.353 1.862 -10.822 1.00 94.94 93 TYR A O 1
ATOM 779 N N . GLU A 1 94 ? -0.685 0.168 -11.860 1.00 92.94 94 GLU A N 1
ATOM 780 C CA . GLU A 1 94 ? -1.952 0.869 -12.089 1.00 92.94 94 GLU A CA 1
ATOM 781 C C . GLU A 1 94 ? -2.892 0.815 -10.881 1.00 92.94 94 GLU A C 1
ATOM 783 O O . GLU A 1 94 ? -3.477 1.841 -10.527 1.00 92.94 94 GLU A O 1
ATOM 788 N N . VAL A 1 95 ? -2.981 -0.338 -10.210 1.00 92.62 95 VAL A N 1
ATOM 789 C CA . VAL A 1 95 ? -3.935 -0.606 -9.117 1.00 92.62 95 VAL A CA 1
ATOM 790 C C . VAL A 1 95 ? -3.230 -0.697 -7.762 1.00 92.62 95 VAL A C 1
ATOM 792 O O . VAL A 1 95 ? -3.581 0.020 -6.820 1.00 92.62 95 VAL A O 1
ATOM 795 N N . GLY A 1 96 ? -2.210 -1.550 -7.684 1.00 93.50 96 GLY A N 1
ATOM 796 C CA . GLY A 1 96 ? -1.474 -1.860 -6.462 1.00 93.50 96 GLY A CA 1
ATOM 797 C C . GLY A 1 96 ? -1.189 -3.361 -6.313 1.00 93.50 96 GLY A C 1
ATOM 798 O O . GLY A 1 96 ? -1.631 -4.167 -7.138 1.00 93.50 96 GLY A O 1
ATOM 799 N N . PRO A 1 97 ? -0.428 -3.755 -5.278 1.00 92.69 97 PRO A N 1
ATOM 800 C CA . PRO A 1 97 ? -0.149 -5.156 -4.973 1.00 92.69 97 PRO A CA 1
ATOM 801 C C . PRO A 1 97 ? -1.413 -6.001 -4.776 1.00 92.69 97 PRO A C 1
ATOM 803 O O . PRO A 1 97 ? -2.386 -5.534 -4.189 1.00 92.69 97 PRO A O 1
ATOM 806 N N . LEU A 1 98 ? -1.377 -7.264 -5.218 1.00 90.31 98 LEU A N 1
ATOM 807 C CA . LEU A 1 98 ? -2.446 -8.256 -5.000 1.00 90.31 98 LEU A CA 1
ATOM 808 C C . LEU A 1 98 ? -3.853 -7.811 -5.462 1.00 90.31 98 LEU A C 1
ATOM 810 O O . LEU A 1 98 ? -4.846 -8.274 -4.915 1.00 90.31 98 LEU A O 1
ATOM 814 N N . GLN A 1 99 ? -3.949 -6.910 -6.449 1.00 90.06 99 GLN A N 1
ATOM 815 C CA . GLN A 1 99 ? -5.208 -6.276 -6.893 1.00 90.06 99 GLN A CA 1
ATOM 816 C C . GLN A 1 99 ? -5.932 -5.448 -5.821 1.00 90.06 99 GLN A C 1
ATOM 818 O O . GLN A 1 99 ? -7.070 -5.020 -6.016 1.00 90.06 99 GLN A O 1
ATOM 823 N N . VAL A 1 100 ? -5.270 -5.164 -4.702 1.00 90.94 100 VAL A N 1
ATOM 824 C CA . VAL A 1 100 ? -5.796 -4.263 -3.684 1.00 90.94 100 VAL A CA 1
ATOM 825 C C . VAL A 1 100 ? -5.510 -2.825 -4.142 1.00 90.94 100 VAL A C 1
ATOM 827 O O . VAL A 1 100 ? -4.361 -2.515 -4.472 1.00 90.94 100 VAL A O 1
ATOM 830 N N . PRO A 1 101 ? -6.512 -1.921 -4.173 1.00 91.38 101 PRO A N 1
ATOM 831 C CA . PRO A 1 101 ? -6.393 -0.584 -4.764 1.00 91.38 101 PRO A CA 1
ATOM 832 C C . PRO A 1 101 ? -5.622 0.394 -3.855 1.00 91.38 101 PRO A C 1
ATOM 834 O O . PRO A 1 101 ? -6.162 1.405 -3.392 1.00 91.38 101 PRO A O 1
ATOM 837 N N . LEU A 1 102 ? -4.348 0.085 -3.588 1.00 94.31 102 LEU A N 1
ATOM 838 C CA . LEU A 1 102 ? -3.438 0.863 -2.744 1.00 94.31 102 LEU A CA 1
ATOM 839 C C . LEU A 1 102 ? -3.247 2.277 -3.298 1.00 94.31 102 LEU A C 1
ATOM 841 O O . LEU A 1 102 ? -3.258 3.243 -2.536 1.00 94.31 102 LEU A O 1
ATOM 845 N N . TRP A 1 103 ? -3.079 2.424 -4.616 1.00 92.81 103 TRP A N 1
ATOM 846 C CA . TRP A 1 103 ? -2.833 3.746 -5.194 1.00 92.81 103 TRP A CA 1
ATOM 847 C C . TRP A 1 103 ? -4.047 4.652 -5.097 1.00 92.81 103 TRP A C 1
ATOM 849 O O . TRP A 1 103 ? -3.895 5.847 -4.861 1.00 92.81 103 TRP A O 1
ATOM 859 N N . ASP A 1 104 ? -5.244 4.095 -5.233 1.00 90.56 104 ASP A N 1
ATOM 860 C CA . ASP A 1 104 ? -6.468 4.852 -5.006 1.00 90.56 104 ASP A CA 1
ATOM 861 C C . ASP A 1 104 ? -6.610 5.231 -3.522 1.00 90.56 104 ASP A C 1
ATOM 863 O O . ASP A 1 104 ? -6.914 6.377 -3.202 1.00 90.56 104 ASP A O 1
ATOM 867 N N . ALA A 1 105 ? -6.261 4.329 -2.600 1.00 92.38 105 ALA A N 1
ATOM 868 C CA . ALA A 1 105 ? -6.261 4.647 -1.175 1.00 92.38 105 ALA A CA 1
ATOM 869 C C . ALA A 1 105 ? -5.279 5.775 -0.820 1.00 92.38 105 ALA A C 1
ATOM 871 O O . ALA A 1 105 ? -5.642 6.670 -0.066 1.00 92.38 105 ALA A O 1
ATOM 872 N N . LEU A 1 106 ? -4.067 5.781 -1.380 1.00 91.00 106 LEU A N 1
ATOM 873 C CA . LEU A 1 106 ? -3.054 6.808 -1.107 1.00 91.00 106 LEU A CA 1
ATOM 874 C C . LEU A 1 106 ? -3.323 8.137 -1.839 1.00 91.00 106 LEU A C 1
ATOM 876 O O . LEU A 1 106 ? -3.102 9.208 -1.276 1.00 91.00 106 LEU A O 1
ATOM 880 N N . TRP A 1 107 ? -3.788 8.080 -3.091 1.00 86.56 107 TRP A N 1
ATOM 881 C CA . TRP A 1 107 ? -3.762 9.220 -4.024 1.00 86.56 107 TRP A CA 1
ATOM 882 C C . TRP A 1 107 ? -5.101 9.534 -4.692 1.00 86.56 107 TRP A C 1
ATOM 884 O O . TRP A 1 107 ? -5.236 10.588 -5.321 1.00 86.56 107 TRP A O 1
ATOM 894 N N . GLY A 1 108 ? -6.055 8.611 -4.611 1.00 85.50 108 GLY A N 1
ATOM 895 C CA . GLY A 1 108 ? -7.385 8.720 -5.197 1.00 85.50 108 GLY A CA 1
ATOM 896 C C . GLY A 1 108 ? -8.300 9.662 -4.425 1.00 85.50 108 GLY A C 1
ATOM 897 O O . GLY A 1 108 ? -7.928 10.224 -3.385 1.00 85.50 108 GLY A O 1
ATOM 898 N N . ALA A 1 109 ? -9.499 9.856 -4.965 1.00 84.62 109 ALA A N 1
ATOM 899 C CA . ALA A 1 109 ? -10.535 10.653 -4.326 1.00 84.62 109 ALA A CA 1
ATOM 900 C C . ALA A 1 109 ? -11.159 9.882 -3.156 1.00 84.62 109 ALA A C 1
ATOM 902 O O . ALA A 1 109 ? -11.338 8.669 -3.232 1.00 84.62 109 ALA A O 1
ATOM 903 N N . ILE A 1 110 ? -11.516 10.597 -2.089 1.00 86.75 110 ILE A N 1
ATOM 904 C CA . ILE A 1 110 ? -12.292 10.022 -0.988 1.00 86.75 110 ILE A CA 1
ATOM 905 C C . ILE A 1 110 ? -13.747 9.916 -1.436 1.00 86.75 110 ILE A C 1
ATOM 907 O O . ILE A 1 110 ? -14.353 10.899 -1.858 1.00 86.75 110 ILE A O 1
ATOM 911 N N . SER A 1 111 ? -14.292 8.707 -1.370 1.00 85.69 111 SER A N 1
ATOM 912 C CA . SER A 1 111 ? -15.677 8.409 -1.717 1.00 85.69 111 SER A CA 1
ATOM 913 C C . SER A 1 111 ? -16.585 8.433 -0.486 1.00 85.69 111 SER A C 1
ATOM 915 O O . SER A 1 111 ? -16.133 8.350 0.656 1.00 85.69 111 SER A O 1
ATOM 917 N N . SER A 1 112 ? -17.902 8.460 -0.708 1.00 83.69 112 SER A N 1
ATOM 918 C CA . SER A 1 112 ? -18.882 8.298 0.374 1.00 83.69 112 SER A CA 1
ATOM 919 C C . SER A 1 112 ? -18.715 6.973 1.126 1.00 83.69 112 SER A C 1
ATOM 921 O O . SER A 1 112 ? -18.920 6.935 2.335 1.00 83.69 112 SER A O 1
ATOM 923 N N . LYS A 1 113 ? -18.275 5.904 0.446 1.00 87.06 113 LYS A N 1
ATOM 924 C CA . LYS A 1 113 ? -17.988 4.606 1.075 1.00 87.06 113 LYS A CA 1
ATOM 925 C C . LYS A 1 113 ? -16.819 4.688 2.052 1.00 87.06 113 LYS A C 1
ATOM 927 O O . LYS A 1 113 ? -16.881 4.068 3.108 1.00 87.06 113 LYS A O 1
ATOM 932 N N . ASP A 1 114 ? -15.782 5.453 1.716 1.00 87.88 114 ASP A N 1
ATOM 933 C CA . ASP A 1 114 ? -14.631 5.656 2.602 1.00 87.88 114 ASP A CA 1
ATOM 934 C C . ASP A 1 114 ? -15.049 6.406 3.874 1.00 87.88 114 ASP A C 1
ATOM 936 O O . ASP A 1 114 ? -14.615 6.057 4.968 1.00 87.88 114 ASP A O 1
ATOM 940 N N . ILE A 1 115 ? -15.952 7.382 3.746 1.00 86.12 115 ILE A N 1
ATOM 941 C CA . ILE A 1 115 ? -16.504 8.138 4.880 1.00 86.12 115 ILE A CA 1
ATOM 942 C C . ILE A 1 115 ? -17.414 7.259 5.741 1.00 86.12 115 ILE A C 1
ATOM 944 O O . ILE A 1 115 ? -17.293 7.265 6.963 1.00 86.12 115 ILE A O 1
ATOM 948 N N . SER A 1 116 ? -18.293 6.457 5.131 1.00 85.75 116 SER A N 1
ATOM 949 C CA . SER A 1 116 ? -19.110 5.484 5.868 1.00 85.75 116 SER A CA 1
ATOM 950 C C . SER A 1 116 ? -18.241 4.487 6.634 1.00 85.75 116 SER A C 1
ATOM 952 O O . SER A 1 116 ? -18.498 4.238 7.809 1.00 85.75 116 SER A O 1
ATOM 954 N N . LEU A 1 117 ? -17.184 3.972 5.999 1.00 86.56 117 LEU A N 1
ATOM 955 C CA . LEU A 1 117 ? -16.213 3.088 6.639 1.00 86.56 117 LEU A CA 1
ATOM 956 C C . LEU A 1 117 ? -15.517 3.783 7.818 1.00 86.56 117 LEU A C 1
ATOM 958 O O . LEU A 1 117 ? -15.406 3.207 8.896 1.00 86.56 117 LEU A O 1
ATOM 962 N N . ALA A 1 118 ? -15.080 5.027 7.633 1.00 86.62 118 ALA A N 1
ATOM 963 C CA . ALA A 1 118 ? -14.422 5.815 8.668 1.00 86.62 118 ALA A CA 1
ATOM 964 C C . ALA A 1 118 ? -15.330 6.078 9.879 1.00 86.62 118 ALA A C 1
ATOM 966 O O . ALA A 1 118 ? -14.892 5.913 11.017 1.00 86.62 118 ALA A O 1
ATOM 967 N N . ASN A 1 119 ? -16.596 6.420 9.634 1.00 84.12 119 ASN A N 1
ATOM 968 C CA . ASN A 1 119 ? -17.606 6.628 10.671 1.00 84.12 119 ASN A CA 1
ATOM 969 C C . ASN A 1 119 ? -17.967 5.330 11.408 1.00 84.12 119 ASN A C 1
ATOM 971 O O . ASN A 1 119 ? -18.238 5.364 12.605 1.00 84.12 119 ASN A O 1
ATOM 975 N N . GLN A 1 120 ? -17.960 4.190 10.710 1.00 83.56 120 GLN A N 1
ATOM 976 C CA . GLN A 1 120 ? -18.221 2.882 11.310 1.00 83.56 120 GLN A CA 1
ATOM 977 C C . GLN A 1 120 ? -17.061 2.410 12.194 1.00 83.56 120 GLN A C 1
ATOM 979 O O . GLN A 1 120 ? -17.295 1.867 13.268 1.00 83.56 120 GLN A O 1
ATOM 984 N N . LEU A 1 121 ? -15.818 2.586 11.737 1.00 81.81 121 LEU A N 1
ATOM 985 C CA . LEU A 1 121 ? -14.633 2.054 12.418 1.00 81.81 121 LEU A CA 1
ATOM 986 C C . LEU A 1 121 ? -14.089 2.973 13.517 1.00 81.81 121 LEU A C 1
ATOM 988 O O . LEU A 1 121 ? -13.311 2.521 14.355 1.00 81.81 121 LEU A O 1
ATOM 992 N N . MET A 1 122 ? -14.452 4.257 13.506 1.00 78.00 122 MET A N 1
ATOM 993 C CA . MET A 1 122 ? -13.960 5.246 14.471 1.00 78.00 122 MET A CA 1
ATOM 994 C C . MET A 1 122 ? -15.060 6.219 14.929 1.00 78.00 122 MET A C 1
ATOM 996 O O . MET A 1 122 ? -14.904 7.431 14.777 1.00 78.00 122 MET A O 1
ATOM 1000 N N . PRO A 1 123 ? -16.188 5.747 15.483 1.00 61.75 123 PRO A N 1
ATOM 1001 C CA . PRO A 1 123 ? -17.255 6.647 15.908 1.00 61.75 123 PRO A CA 1
ATOM 1002 C C . PRO A 1 123 ? -16.763 7.620 17.000 1.00 61.75 123 PRO A C 1
ATOM 1004 O O . PRO A 1 123 ? -16.205 7.204 18.009 1.00 61.75 123 PRO A O 1
ATOM 1007 N N . SER A 1 124 ? -17.022 8.924 16.837 1.00 58.34 124 SER A N 1
ATOM 1008 C CA . SER A 1 124 ? -16.748 9.984 17.837 1.00 58.34 124 SER A CA 1
ATOM 1009 C C . SER A 1 124 ? -15.269 10.320 18.121 1.00 58.34 124 SER A C 1
ATOM 1011 O O . SER A 1 124 ? -14.963 10.852 19.187 1.00 58.34 124 SER A O 1
ATOM 1013 N N . ALA A 1 125 ? -14.344 10.028 17.198 1.00 53.66 125 ALA A N 1
ATOM 1014 C CA . ALA A 1 125 ? -12.897 10.310 17.294 1.00 53.66 125 ALA A CA 1
ATOM 1015 C C . ALA A 1 125 ? -12.126 9.605 18.436 1.00 53.66 125 ALA A C 1
ATOM 1017 O O . ALA A 1 125 ? -10.893 9.634 18.446 1.00 53.66 125 ALA A O 1
ATOM 1018 N N . GLN A 1 126 ? -12.815 8.924 19.355 1.00 59.03 126 GLN A N 1
ATOM 1019 C CA . GLN A 1 126 ? -12.219 7.979 20.294 1.00 59.03 126 GLN A CA 1
ATOM 1020 C C . GLN A 1 126 ? -12.214 6.609 19.626 1.00 59.03 126 GLN A C 1
ATOM 1022 O O . GLN A 1 126 ? -13.252 5.975 19.464 1.00 59.03 126 GLN A O 1
ATOM 1027 N N . TRP A 1 127 ? -11.035 6.190 19.171 1.00 62.22 127 TRP A N 1
ATOM 1028 C CA . TRP A 1 127 ? -10.840 4.860 18.609 1.00 62.22 127 TRP A CA 1
ATOM 1029 C C . TRP A 1 127 ? -11.297 3.826 19.652 1.00 62.22 127 TRP A C 1
ATOM 1031 O 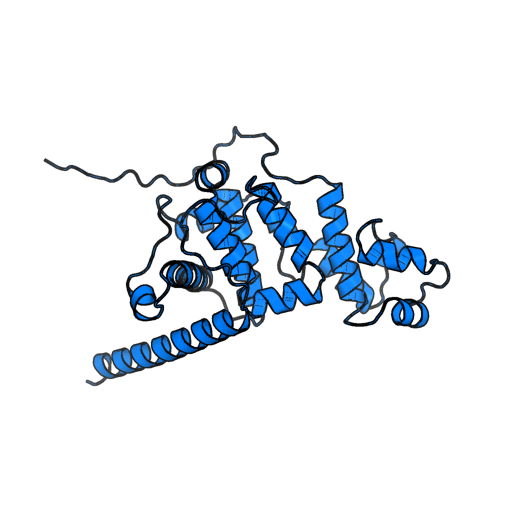O . TRP A 1 127 ? -10.799 3.883 20.781 1.00 62.22 127 TRP A O 1
ATOM 1041 N N . PRO A 1 128 ? -12.280 2.961 19.347 1.00 51.31 128 PRO A N 1
ATOM 1042 C CA . PRO A 1 128 ? -12.799 2.046 20.348 1.00 51.31 128 PRO A CA 1
ATOM 1043 C C . PRO A 1 128 ? -11.704 1.053 20.743 1.00 51.31 128 PRO A C 1
ATOM 1045 O O . PRO A 1 128 ? -11.109 0.402 19.889 1.00 51.31 128 PRO A O 1
ATOM 1048 N N . SER A 1 129 ? -11.447 0.969 22.045 1.00 53.19 129 SER A N 1
ATOM 1049 C CA . SER A 1 129 ? -11.010 -0.273 22.669 1.00 53.19 129 SER A CA 1
ATOM 1050 C C . SER A 1 129 ? -12.299 -1.048 22.926 1.00 53.19 129 SER A C 1
ATOM 1052 O O . SER A 1 129 ? -13.202 -0.555 23.613 1.00 53.19 129 SER A O 1
ATOM 1054 N N . ASP A 1 130 ? -12.448 -2.205 22.293 1.00 55.53 130 ASP A N 1
ATOM 1055 C CA . ASP A 1 130 ? -13.434 -3.159 22.769 1.00 55.53 130 ASP A CA 1
ATOM 1056 C C . ASP A 1 130 ? -12.824 -3.797 24.023 1.00 55.53 130 ASP A C 1
ATOM 1058 O O . ASP A 1 130 ? -11.700 -4.307 23.973 1.00 55.53 130 ASP A O 1
ATOM 1062 N N . MET A 1 131 ? -13.534 -3.777 25.160 1.00 54.09 131 MET A N 1
ATOM 1063 C CA . MET A 1 131 ? -13.003 -4.285 26.442 1.00 54.09 131 MET A CA 1
ATOM 1064 C C . MET A 1 131 ? -12.452 -5.713 26.313 1.00 54.09 131 MET A C 1
ATOM 1066 O O . MET A 1 131 ? -11.581 -6.118 27.073 1.00 54.09 131 MET A O 1
ATOM 1070 N N . LEU A 1 132 ? -12.949 -6.483 25.336 1.00 58.34 132 LEU A N 1
ATOM 1071 C CA . LEU A 1 132 ? -12.491 -7.834 25.033 1.00 58.34 132 LEU A CA 1
ATOM 1072 C C . LEU A 1 132 ? -11.024 -7.906 24.600 1.00 58.34 132 LEU A C 1
ATOM 1074 O O . LEU A 1 132 ? -10.357 -8.866 24.965 1.00 58.34 132 LEU A O 1
ATOM 1078 N N . SER A 1 133 ? -10.496 -6.936 23.858 1.00 63.50 133 SER A N 1
ATOM 1079 C CA . SER A 1 133 ? -9.092 -6.973 23.422 1.00 63.50 133 SER A CA 1
ATOM 1080 C C . SER A 1 133 ? -8.115 -6.591 24.516 1.00 63.50 133 SER A C 1
ATOM 1082 O O . SER A 1 133 ? -7.020 -7.149 24.559 1.00 63.50 133 SER A O 1
ATOM 1084 N N . GLU A 1 134 ? -8.528 -5.741 25.453 1.00 63.69 134 GLU A N 1
ATOM 1085 C CA . GLU A 1 134 ? -7.747 -5.441 26.658 1.00 63.69 134 GLU A CA 1
ATOM 1086 C C . GLU A 1 134 ? -7.532 -6.684 27.541 1.00 63.69 134 GLU A C 1
ATOM 1088 O O . GLU A 1 134 ? -6.553 -6.748 28.275 1.00 63.69 134 GLU A O 1
ATOM 1093 N N . PHE A 1 135 ? -8.384 -7.717 27.441 1.00 62.50 135 PHE A N 1
ATOM 1094 C CA . PHE A 1 135 ? -8.147 -8.999 28.123 1.00 62.50 135 PHE A CA 1
ATOM 1095 C C . PHE A 1 135 ? -7.052 -9.857 27.473 1.00 62.50 135 PHE A C 1
ATOM 1097 O O . PHE A 1 135 ? -6.520 -10.753 28.128 1.00 62.50 135 PHE A O 1
ATOM 1104 N N . PHE A 1 136 ? -6.751 -9.643 26.188 1.00 65.88 136 PHE A N 1
ATOM 1105 C CA . PHE A 1 136 ? -5.836 -10.499 25.420 1.00 65.88 136 PHE A CA 1
ATOM 1106 C C . PHE A 1 136 ? -4.475 -9.853 25.152 1.00 65.88 136 PHE A C 1
ATOM 1108 O O . PHE A 1 136 ? -3.530 -10.561 24.800 1.00 65.88 136 PHE A O 1
ATOM 1115 N N . PHE A 1 137 ? -4.362 -8.536 25.319 1.00 67.31 137 PHE A N 1
ATOM 1116 C CA . PHE A 1 137 ? -3.130 -7.791 25.095 1.00 67.31 137 PHE A CA 1
ATOM 1117 C C . PHE A 1 137 ? -2.763 -6.975 26.333 1.00 67.31 137 PHE A C 1
ATOM 1119 O O . PHE A 1 137 ? -3.560 -6.178 26.813 1.00 67.31 137 PHE A O 1
ATOM 1126 N N . ASP A 1 138 ? -1.518 -7.125 26.787 1.00 67.56 138 ASP A N 1
ATOM 1127 C CA . ASP A 1 138 ? -0.950 -6.304 27.867 1.00 67.56 138 ASP A CA 1
ATOM 1128 C C . ASP A 1 138 ? -0.651 -4.860 27.399 1.00 67.56 138 ASP A C 1
ATOM 1130 O O . ASP A 1 138 ? -0.459 -3.956 28.210 1.00 67.56 138 ASP A O 1
ATOM 1134 N N . ASP A 1 139 ? -0.618 -4.645 26.080 1.00 72.50 139 ASP A N 1
ATOM 1135 C CA . ASP A 1 139 ? -0.412 -3.358 25.416 1.00 72.50 139 ASP A CA 1
ATOM 1136 C C . ASP A 1 139 ? -1.751 -2.837 24.863 1.00 72.50 139 ASP A C 1
ATOM 1138 O O . ASP A 1 139 ? -2.340 -3.409 23.937 1.00 72.50 139 ASP A O 1
ATOM 1142 N N . GLY A 1 140 ? -2.231 -1.728 25.432 1.00 73.00 140 GLY A N 1
ATOM 1143 C CA . GLY A 1 140 ? -3.506 -1.115 25.057 1.00 73.00 140 GLY A CA 1
ATOM 1144 C C . GLY A 1 140 ? -3.521 -0.503 23.653 1.00 73.00 140 GLY A C 1
ATOM 1145 O O . GLY A 1 140 ? -4.587 -0.367 23.057 1.00 73.00 140 GLY A O 1
ATOM 1146 N N . ASP A 1 141 ? -2.370 -0.150 23.086 1.00 76.19 141 ASP A N 1
ATOM 1147 C CA . ASP A 1 141 ? -2.280 0.337 21.711 1.00 76.19 141 ASP A CA 1
ATOM 1148 C C . ASP A 1 141 ? -2.349 -0.825 20.716 1.00 76.19 141 ASP A C 1
ATOM 1150 O O . ASP A 1 141 ? -3.055 -0.741 19.704 1.00 76.19 141 ASP A O 1
ATOM 1154 N N . LEU A 1 142 ? -1.712 -1.952 21.042 1.00 75.06 142 LEU A N 1
ATOM 1155 C CA . LEU A 1 142 ? -1.852 -3.189 20.275 1.00 75.06 142 LEU A CA 1
ATOM 1156 C C . LEU A 1 142 ? -3.294 -3.723 20.301 1.00 75.06 142 LEU A C 1
ATOM 1158 O O . LEU A 1 142 ? -3.803 -4.150 19.259 1.00 75.06 142 LEU A O 1
ATOM 1162 N N . ALA A 1 143 ? -3.971 -3.641 21.451 1.00 75.81 143 ALA A N 1
ATOM 1163 C CA . ALA A 1 143 ? -5.388 -3.983 21.573 1.00 75.81 143 ALA A CA 1
ATOM 1164 C C . ALA A 1 143 ? -6.249 -3.185 20.577 1.00 75.81 143 ALA A C 1
ATOM 1166 O O . ALA A 1 143 ? -6.980 -3.782 19.785 1.00 75.81 143 ALA A O 1
ATOM 1167 N N . LYS A 1 144 ? -6.077 -1.855 20.520 1.00 78.62 144 LYS A N 1
ATOM 1168 C CA . LYS A 1 144 ? -6.812 -0.970 19.592 1.00 78.62 144 LYS A CA 1
ATOM 1169 C C . LYS A 1 144 ? -6.542 -1.297 18.122 1.00 78.62 144 LYS A C 1
ATOM 1171 O O . LYS A 1 144 ? -7.465 -1.348 17.307 1.00 78.62 144 LYS A O 1
ATOM 1176 N N . ILE A 1 145 ? -5.280 -1.545 17.761 1.00 82.31 145 ILE A N 1
ATOM 1177 C CA . ILE A 1 145 ? -4.903 -1.926 16.389 1.00 82.31 145 ILE A CA 1
ATOM 1178 C C . ILE A 1 145 ? -5.553 -3.269 16.006 1.00 82.31 145 ILE A C 1
ATOM 1180 O O . ILE A 1 145 ? -6.039 -3.436 14.881 1.00 82.31 145 ILE A O 1
ATOM 1184 N N . SER A 1 146 ? -5.596 -4.220 16.941 1.00 80.31 146 SER A N 1
ATOM 1185 C CA . SER A 1 146 ? -6.241 -5.523 16.755 1.00 80.31 146 SER A CA 1
ATOM 1186 C C . SER A 1 146 ? -7.765 -5.414 16.629 1.00 80.31 146 SER A C 1
ATOM 1188 O O . SER A 1 146 ? -8.358 -6.064 15.763 1.00 80.31 146 SER A O 1
ATOM 1190 N N . ASP A 1 147 ? -8.403 -4.551 17.422 1.00 80.44 147 ASP A N 1
ATOM 1191 C CA . ASP A 1 147 ? -9.836 -4.253 17.320 1.00 80.44 147 ASP A CA 1
ATOM 1192 C C . ASP A 1 147 ? -10.193 -3.656 15.970 1.00 80.44 147 ASP A C 1
ATOM 1194 O O . ASP A 1 147 ? -11.114 -4.128 15.300 1.00 80.44 147 ASP A O 1
ATOM 1198 N N . PHE A 1 148 ? -9.410 -2.683 15.503 1.00 85.31 148 PHE A N 1
ATOM 1199 C CA . PHE A 1 148 ? -9.590 -2.129 14.169 1.00 85.31 148 PHE A CA 1
ATOM 1200 C C . PHE A 1 148 ? -9.508 -3.207 13.087 1.00 85.31 148 PHE A C 1
ATOM 1202 O O . PHE A 1 148 ? -10.368 -3.260 12.207 1.00 85.31 148 PHE A O 1
ATOM 1209 N N . ARG A 1 149 ? -8.513 -4.102 13.163 1.00 85.94 149 ARG A N 1
ATOM 1210 C CA . ARG A 1 149 ? -8.367 -5.228 12.227 1.00 85.94 149 ARG A CA 1
ATOM 1211 C C . ARG A 1 149 ? -9.588 -6.146 12.252 1.00 85.94 149 ARG A C 1
ATOM 1213 O O . ARG A 1 149 ? -10.051 -6.563 11.190 1.00 85.94 149 ARG A O 1
ATOM 1220 N N . ALA A 1 150 ? -10.115 -6.460 13.434 1.00 81.50 150 ALA A N 1
ATOM 1221 C CA . ALA A 1 150 ? -11.295 -7.306 13.591 1.00 81.50 150 ALA A CA 1
ATOM 1222 C C . ALA A 1 150 ? -12.554 -6.642 13.012 1.00 81.50 150 ALA A C 1
ATOM 1224 O O . ALA A 1 150 ? -13.245 -7.253 12.194 1.00 81.50 150 ALA A O 1
ATOM 1225 N N . MET A 1 151 ? -12.805 -5.376 13.358 1.00 82.56 151 MET A N 1
ATOM 1226 C CA . MET A 1 151 ? -13.933 -4.606 12.831 1.00 82.56 151 MET A CA 1
ATOM 1227 C C . MET A 1 151 ? -13.845 -4.426 11.312 1.00 82.56 151 MET A C 1
ATOM 1229 O O . MET A 1 151 ? -14.839 -4.606 10.614 1.00 82.56 151 MET A O 1
ATOM 1233 N N . TYR A 1 152 ? -12.657 -4.134 10.772 1.00 87.00 152 TYR A N 1
ATOM 1234 C CA . TYR A 1 152 ? -12.445 -3.982 9.328 1.00 87.00 152 TYR A CA 1
ATOM 1235 C C . TYR A 1 152 ? -12.750 -5.269 8.547 1.00 87.00 152 TYR A C 1
ATOM 1237 O O . TYR A 1 152 ? -13.212 -5.213 7.403 1.00 87.00 152 TYR A O 1
ATOM 1245 N N . ARG A 1 153 ? -12.468 -6.428 9.151 1.00 84.00 153 ARG A N 1
ATOM 1246 C CA . ARG A 1 153 ? -12.710 -7.754 8.567 1.00 84.00 153 ARG A CA 1
ATOM 1247 C C . ARG A 1 153 ? -14.147 -8.236 8.728 1.00 84.00 153 ARG A C 1
ATOM 1249 O O . ARG A 1 153 ? -14.520 -9.210 8.076 1.00 84.00 153 ARG A O 1
ATOM 1256 N N . LEU A 1 154 ? -14.949 -7.604 9.583 1.00 81.12 154 LEU A N 1
ATOM 1257 C CA . LEU A 1 154 ? -16.317 -8.037 9.835 1.00 81.12 154 LEU A CA 1
ATOM 1258 C C . LEU A 1 154 ? -17.131 -8.010 8.531 1.00 81.12 154 LEU A C 1
ATOM 1260 O O . LEU A 1 154 ? -17.230 -6.983 7.863 1.00 81.12 154 LEU A O 1
ATOM 1264 N N . GLY A 1 155 ? -17.697 -9.160 8.155 1.00 70.69 155 GLY A N 1
ATOM 1265 C CA . GLY A 1 155 ? -18.469 -9.308 6.917 1.00 70.69 155 GLY A CA 1
ATOM 1266 C C . GLY A 1 155 ? -17.636 -9.382 5.630 1.00 70.69 155 GLY A C 1
ATOM 1267 O O . GLY A 1 155 ? -18.222 -9.392 4.550 1.00 70.69 155 GLY A O 1
ATOM 1268 N N . LYS A 1 156 ? -16.299 -9.453 5.717 1.00 77.62 156 LYS A N 1
ATOM 1269 C CA . LYS A 1 156 ? -15.415 -9.692 4.567 1.00 77.62 156 LYS A CA 1
ATOM 1270 C C . LYS A 1 156 ? -14.973 -11.146 4.502 1.00 77.62 156 LYS A C 1
ATOM 1272 O O . LYS A 1 156 ? -14.734 -11.786 5.527 1.00 77.62 156 LYS A O 1
ATOM 1277 N N . GLU A 1 157 ? -14.825 -11.654 3.285 1.00 74.12 157 GLU A N 1
ATOM 1278 C CA . GLU A 1 157 ? -14.214 -12.961 3.069 1.00 74.12 157 GLU A CA 1
ATOM 1279 C C . GLU A 1 157 ? -12.757 -12.948 3.548 1.00 74.12 157 GLU A C 1
ATOM 1281 O O . GLU A 1 157 ? -12.023 -11.974 3.362 1.00 74.12 157 GLU A O 1
ATOM 1286 N N . ARG A 1 158 ? -12.327 -14.035 4.199 1.00 66.75 158 ARG A N 1
ATOM 1287 C CA . ARG A 1 158 ? -10.937 -14.174 4.643 1.00 66.75 158 ARG A CA 1
ATOM 1288 C C . ARG A 1 158 ? -10.051 -14.389 3.416 1.00 66.75 158 ARG A C 1
ATOM 1290 O O . ARG A 1 158 ? -10.015 -15.486 2.870 1.00 66.75 158 ARG A O 1
ATOM 1297 N N . SER A 1 159 ? -9.323 -13.352 3.009 1.00 72.50 159 SER A N 1
ATOM 1298 C CA . SER A 1 159 ? -8.291 -13.435 1.974 1.00 72.50 159 SER A CA 1
ATOM 1299 C C . SER A 1 159 ? -6.899 -13.618 2.593 1.00 72.50 159 SER A C 1
ATOM 1301 O O . SER A 1 159 ? -6.626 -13.183 3.721 1.00 72.50 159 SER A O 1
ATOM 1303 N N . SER A 1 160 ? -5.977 -14.217 1.834 1.00 68.12 160 SER A N 1
ATOM 1304 C CA . SER A 1 160 ? -4.548 -14.247 2.182 1.00 68.12 160 SER A CA 1
ATOM 1305 C C . SER A 1 160 ? -3.918 -12.845 2.217 1.00 68.12 160 SER A C 1
ATOM 1307 O O . SER A 1 160 ? -2.884 -12.659 2.849 1.00 68.12 160 SER A O 1
ATOM 1309 N N . ALA A 1 161 ? -4.562 -11.848 1.597 1.00 82.69 161 ALA A N 1
ATOM 1310 C CA . ALA A 1 161 ? -4.155 -10.443 1.577 1.00 82.69 161 ALA A CA 1
ATOM 1311 C C . ALA A 1 161 ? -4.799 -9.595 2.693 1.00 82.69 161 ALA A C 1
ATOM 1313 O O . ALA A 1 161 ? -4.583 -8.385 2.747 1.00 82.69 161 ALA A O 1
ATOM 1314 N N . SER A 1 162 ? -5.585 -10.200 3.588 1.00 85.94 162 SER A N 1
ATOM 1315 C CA . SER A 1 162 ? -6.469 -9.482 4.518 1.00 85.94 162 SER A CA 1
ATOM 1316 C C . SER A 1 162 ? -5.768 -8.488 5.454 1.00 85.94 162 SER A C 1
ATOM 1318 O O . SER A 1 162 ? -6.382 -7.507 5.870 1.00 85.94 162 SER A O 1
ATOM 1320 N N . ASP A 1 163 ? -4.493 -8.702 5.791 1.00 90.38 163 ASP A N 1
ATOM 1321 C CA . ASP A 1 163 ? -3.694 -7.730 6.558 1.00 90.38 163 ASP A CA 1
ATOM 1322 C C . ASP A 1 163 ? -3.310 -6.508 5.737 1.00 90.38 163 ASP A C 1
ATOM 1324 O O . ASP A 1 163 ? -3.427 -5.375 6.203 1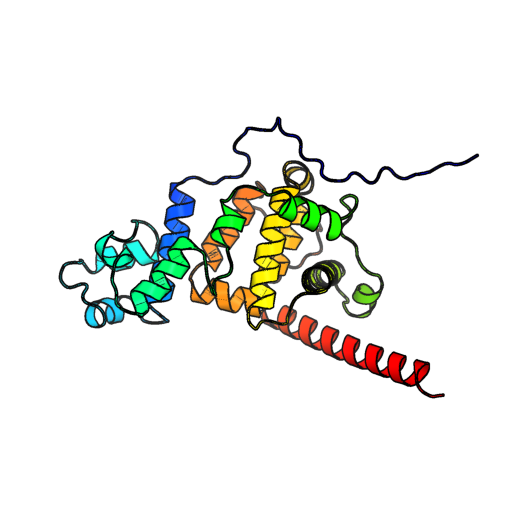.00 90.38 163 ASP A O 1
ATOM 1328 N N . PHE A 1 164 ? -2.900 -6.728 4.492 1.00 93.44 164 PHE A N 1
ATOM 1329 C CA . PHE A 1 164 ? -2.585 -5.642 3.579 1.00 93.44 164 PHE A CA 1
ATOM 1330 C C . PHE A 1 164 ? -3.841 -4.837 3.224 1.00 93.44 164 PHE A C 1
ATOM 1332 O O . PHE A 1 164 ? -3.813 -3.608 3.222 1.00 93.44 164 PHE A O 1
ATOM 1339 N N . GLU A 1 165 ? -4.976 -5.507 3.014 1.00 93.94 165 GLU A N 1
ATOM 1340 C CA . GLU A 1 165 ? -6.273 -4.844 2.851 1.00 93.94 165 GLU A CA 1
ATOM 1341 C C . GLU A 1 165 ? -6.645 -4.003 4.079 1.00 93.94 165 GLU A C 1
ATOM 1343 O O . GLU A 1 165 ? -7.115 -2.875 3.925 1.00 93.94 165 GLU A O 1
ATOM 1348 N N . CYS A 1 166 ? -6.395 -4.510 5.292 1.00 93.00 166 CYS A N 1
ATOM 1349 C CA . CYS A 1 166 ? -6.611 -3.765 6.533 1.00 93.00 166 CYS A CA 1
ATOM 1350 C C . CYS A 1 166 ? -5.772 -2.483 6.579 1.00 93.00 166 CYS A C 1
ATOM 1352 O O . CYS A 1 166 ? -6.304 -1.420 6.900 1.00 93.00 166 CYS A O 1
ATOM 1354 N N . PHE A 1 167 ? -4.493 -2.553 6.202 1.00 95.25 167 PHE A N 1
ATOM 1355 C CA . PHE A 1 167 ? -3.634 -1.373 6.086 1.00 95.25 167 PHE A CA 1
ATOM 1356 C C . PHE A 1 167 ? -4.153 -0.373 5.034 1.00 95.25 167 PHE A C 1
ATOM 1358 O O . PHE A 1 167 ? -4.251 0.826 5.293 1.00 95.25 167 PHE A O 1
ATOM 1365 N N . VAL A 1 168 ? -4.583 -0.853 3.864 1.00 95.31 168 VAL A N 1
ATOM 1366 C CA . VAL A 1 168 ? -5.211 -0.008 2.830 1.00 95.31 168 VAL A CA 1
ATOM 1367 C C . VAL A 1 168 ? -6.509 0.635 3.338 1.00 95.31 168 VAL A C 1
ATOM 1369 O O . VAL A 1 168 ? -6.800 1.794 3.034 1.00 95.31 168 VAL A O 1
ATOM 1372 N N . GLY A 1 169 ? -7.276 -0.087 4.154 1.00 94.00 169 GLY A N 1
ATOM 1373 C CA . GLY A 1 169 ? -8.434 0.432 4.873 1.00 94.00 169 GLY A CA 1
ATOM 1374 C C . GLY A 1 169 ? -8.074 1.545 5.851 1.00 94.00 169 GLY A C 1
ATOM 1375 O O . GLY A 1 169 ? -8.709 2.596 5.835 1.00 94.00 169 GLY A O 1
ATOM 1376 N N . ALA A 1 170 ? -7.025 1.348 6.650 1.00 93.75 170 ALA A N 1
ATOM 1377 C CA . ALA A 1 170 ? -6.510 2.346 7.581 1.00 93.75 170 ALA A CA 1
ATOM 1378 C C . ALA A 1 170 ? -6.094 3.643 6.871 1.00 93.75 170 ALA A C 1
ATOM 1380 O O . ALA A 1 170 ? -6.424 4.729 7.349 1.00 93.75 170 ALA A O 1
ATOM 1381 N N . ILE A 1 171 ? -5.460 3.552 5.694 1.00 94.38 171 ILE A N 1
ATOM 1382 C CA . ILE A 1 171 ? -5.164 4.717 4.843 1.00 94.38 171 ILE A CA 1
ATOM 1383 C C . ILE A 1 171 ? -6.452 5.465 4.479 1.00 94.38 171 ILE A C 1
ATOM 1385 O O . ILE A 1 171 ? -6.529 6.681 4.661 1.00 94.38 171 ILE A O 1
ATOM 1389 N N . ARG A 1 172 ? -7.474 4.755 3.984 1.00 92.38 172 ARG A N 1
ATOM 1390 C CA . ARG A 1 172 ? -8.751 5.365 3.568 1.00 92.38 172 ARG A CA 1
ATOM 1391 C C . ARG A 1 172 ? -9.470 6.038 4.727 1.00 92.38 172 ARG A C 1
ATOM 1393 O O . ARG A 1 172 ? -9.887 7.182 4.585 1.00 92.38 172 ARG A O 1
ATOM 1400 N N . VAL A 1 173 ? -9.556 5.360 5.872 1.00 90.31 173 VAL A N 1
ATOM 1401 C CA . VAL A 1 173 ? -10.135 5.909 7.104 1.00 90.31 173 VAL A CA 1
ATOM 1402 C C . VAL A 1 173 ? -9.386 7.170 7.515 1.00 90.31 173 VAL A C 1
ATOM 1404 O O . VAL A 1 173 ? -10.000 8.218 7.686 1.00 90.31 173 VAL A O 1
ATOM 1407 N N . THR A 1 174 ? -8.056 7.104 7.590 1.00 89.50 174 THR A N 1
ATOM 1408 C CA . THR A 1 174 ? -7.223 8.245 7.986 1.00 89.50 174 THR A CA 1
ATOM 1409 C C . THR A 1 174 ? -7.447 9.449 7.076 1.00 89.50 174 THR A C 1
ATOM 1411 O O . THR A 1 174 ? -7.664 10.559 7.557 1.00 89.50 174 THR A O 1
ATOM 1414 N N . ARG A 1 175 ? -7.460 9.234 5.755 1.00 88.81 175 ARG A N 1
ATOM 1415 C CA . ARG A 1 175 ? -7.691 10.313 4.789 1.00 88.81 175 ARG A CA 1
ATOM 1416 C C . ARG A 1 175 ? -9.121 10.848 4.820 1.00 88.81 175 ARG A C 1
ATOM 1418 O O . ARG A 1 175 ? -9.298 12.050 4.648 1.00 88.81 175 ARG A O 1
ATOM 1425 N N . ALA A 1 176 ? -10.121 9.998 5.053 1.00 87.56 176 ALA A N 1
ATOM 1426 C CA . ALA A 1 176 ? -11.516 10.414 5.187 1.00 87.56 176 ALA A CA 1
ATOM 1427 C C . ALA A 1 176 ? -11.741 11.312 6.414 1.00 87.56 176 ALA A C 1
ATOM 1429 O O . ALA A 1 176 ? -12.543 12.237 6.348 1.00 87.56 176 ALA A O 1
ATOM 1430 N N . TRP A 1 177 ? -10.989 11.100 7.498 1.00 83.12 177 TRP A N 1
ATOM 1431 C CA . TRP A 1 177 ? -11.007 11.971 8.679 1.00 83.12 177 TRP A CA 1
ATOM 1432 C C . TRP A 1 177 ? -10.280 13.317 8.477 1.00 83.12 177 TRP A C 1
ATOM 1434 O O . TRP A 1 177 ? -10.446 14.225 9.293 1.00 83.12 177 TRP A O 1
ATOM 1444 N N . GLY A 1 178 ? -9.508 13.486 7.396 1.00 78.44 178 GLY A N 1
ATOM 1445 C CA . GLY A 1 178 ? -9.001 14.781 6.926 1.00 78.44 178 GLY A CA 1
ATOM 1446 C C . GLY A 1 178 ? -8.323 15.638 8.006 1.00 78.44 178 GLY A C 1
ATOM 1447 O O . GLY A 1 178 ? -7.301 15.259 8.581 1.00 78.44 178 GLY A O 1
ATOM 1448 N N . GLU A 1 179 ? -8.889 16.816 8.296 1.00 70.31 179 GLU A N 1
ATOM 1449 C CA . GLU A 1 179 ? -8.352 17.744 9.307 1.00 70.31 179 GLU A CA 1
ATOM 1450 C C . GLU A 1 179 ? -8.270 17.142 10.715 1.00 70.31 179 GLU A C 1
ATOM 1452 O O . GLU A 1 179 ? -7.364 17.476 11.479 1.00 70.31 179 GLU A O 1
ATOM 1457 N N . MET A 1 180 ? -9.184 16.241 11.080 1.00 71.69 180 MET A N 1
ATOM 1458 C CA . MET A 1 180 ? -9.150 15.594 12.393 1.00 71.69 180 MET A CA 1
ATOM 1459 C C . MET A 1 180 ? -7.944 14.670 12.534 1.00 71.69 180 MET A C 1
ATOM 1461 O O . MET A 1 180 ? -7.372 14.588 13.623 1.00 71.69 180 MET A O 1
ATOM 1465 N N . ALA A 1 181 ? -7.499 14.050 11.439 1.00 70.94 181 ALA A N 1
ATOM 1466 C CA . ALA A 1 181 ? -6.249 13.301 11.435 1.00 70.94 181 ALA A CA 1
ATOM 1467 C C . ALA A 1 181 ? -5.036 14.212 11.655 1.00 70.94 181 ALA A C 1
ATOM 1469 O O . ALA A 1 181 ? -4.107 13.855 12.377 1.00 70.94 181 ALA A O 1
ATOM 1470 N N . SER A 1 182 ? -5.090 15.437 11.127 1.00 69.94 182 SER A N 1
ATOM 1471 C CA . SER A 1 182 ? -4.058 16.454 11.359 1.00 69.94 182 SER A CA 1
ATOM 1472 C C . SER A 1 182 ? -4.055 16.996 12.795 1.00 69.94 182 SER A C 1
ATOM 1474 O O . SER A 1 182 ? -2.999 17.397 13.284 1.00 69.94 182 SER A O 1
ATOM 1476 N N . LYS A 1 183 ? -5.208 17.004 13.482 1.00 72.75 183 LYS A N 1
ATOM 1477 C CA . LYS A 1 183 ? -5.339 17.406 14.897 1.00 72.75 183 LYS A CA 1
ATOM 1478 C C . LYS A 1 183 ? -4.926 16.290 15.864 1.00 72.75 183 LYS A C 1
ATOM 1480 O O . LYS A 1 183 ? -4.339 16.581 16.898 1.00 72.75 183 LYS A O 1
ATOM 1485 N N . ASN A 1 184 ? -5.167 15.026 15.507 1.00 77.44 184 ASN A N 1
ATOM 1486 C CA . ASN A 1 184 ? -4.895 13.845 16.339 1.00 77.44 184 ASN A CA 1
ATOM 1487 C C . ASN A 1 184 ? -3.803 12.939 15.744 1.00 77.44 184 ASN A C 1
ATOM 1489 O O . ASN A 1 184 ? -3.966 11.720 15.654 1.00 77.44 184 ASN A O 1
ATOM 1493 N N . LYS A 1 185 ? -2.675 13.534 15.336 1.00 81.06 185 LYS A N 1
ATOM 1494 C CA . LYS A 1 185 ? -1.605 12.858 14.578 1.00 81.06 185 LYS A CA 1
ATOM 1495 C C . LYS A 1 185 ? -1.130 11.552 15.209 1.00 81.06 185 LYS A C 1
ATOM 1497 O O . LYS A 1 185 ? -0.937 10.586 14.485 1.00 81.06 185 LYS A O 1
ATOM 1502 N N . SER A 1 186 ? -0.975 11.501 16.532 1.00 79.75 186 SER A N 1
ATOM 1503 C CA . SER A 1 186 ? -0.462 10.318 17.235 1.00 79.75 186 SER A CA 1
ATOM 1504 C C . SER A 1 186 ? -1.362 9.091 17.068 1.00 79.75 186 SER A C 1
ATOM 1506 O O . SER A 1 186 ? -0.863 8.000 16.819 1.00 79.75 186 SER A O 1
ATOM 1508 N N . ILE A 1 187 ? -2.687 9.270 17.125 1.00 80.31 187 ILE A N 1
ATOM 1509 C CA . ILE A 1 187 ? -3.654 8.166 16.990 1.00 80.31 187 ILE A CA 1
ATOM 1510 C C . ILE A 1 187 ? -3.642 7.620 15.559 1.00 80.31 187 ILE A C 1
ATOM 1512 O O . ILE A 1 187 ? -3.617 6.411 15.348 1.00 80.31 187 ILE A O 1
ATOM 1516 N N . PHE A 1 188 ? -3.614 8.501 14.559 1.00 84.94 188 PHE A N 1
ATOM 1517 C CA . PHE A 1 188 ? -3.568 8.074 13.159 1.00 84.94 188 PHE A CA 1
ATOM 1518 C C . PHE A 1 188 ? -2.195 7.534 12.753 1.00 84.94 188 PHE A C 1
ATOM 1520 O O . PHE A 1 188 ? -2.115 6.619 11.937 1.00 84.94 188 PHE A O 1
ATOM 1527 N N . TYR A 1 189 ? -1.116 8.034 13.358 1.00 86.50 189 TYR A N 1
ATOM 1528 C CA . TYR A 1 189 ? 0.216 7.460 13.202 1.00 86.50 189 TYR A CA 1
ATOM 1529 C C . TYR A 1 189 ? 0.267 6.037 13.762 1.00 86.50 189 TYR A C 1
ATOM 1531 O O . TYR A 1 189 ? 0.784 5.145 13.089 1.00 86.50 189 TYR A O 1
ATOM 1539 N N . LEU A 1 190 ? -0.315 5.815 14.945 1.00 83.88 190 LEU A N 1
ATOM 1540 C CA . LEU A 1 190 ? -0.454 4.496 15.556 1.00 83.88 190 LEU A CA 1
ATOM 1541 C C . LEU A 1 190 ? -1.265 3.548 14.663 1.00 83.88 190 LEU A C 1
ATOM 1543 O O . LEU A 1 190 ? -0.807 2.448 14.368 1.00 83.88 190 LEU A O 1
ATOM 1547 N N . LEU A 1 191 ? -2.430 3.987 14.177 1.00 87.69 191 LEU A N 1
ATOM 1548 C CA . LEU A 1 191 ? -3.277 3.205 13.275 1.00 87.69 191 LEU A CA 1
ATOM 1549 C C . LEU A 1 191 ? -2.526 2.803 11.995 1.00 87.69 191 LEU A C 1
ATOM 1551 O O . LEU A 1 191 ? -2.500 1.623 11.638 1.00 87.69 191 LEU A O 1
ATOM 1555 N N . LEU A 1 192 ? -1.905 3.761 11.301 1.00 91.12 192 LEU A N 1
ATOM 1556 C CA . LEU A 1 192 ? -1.195 3.495 10.048 1.00 91.12 192 LEU A CA 1
ATOM 1557 C C . LEU A 1 192 ? 0.042 2.624 10.273 1.00 91.12 192 LEU A C 1
ATOM 1559 O O . LEU A 1 192 ? 0.212 1.627 9.579 1.00 91.12 192 LEU A O 1
ATOM 1563 N N . SER A 1 193 ? 0.880 2.954 11.256 1.00 88.69 193 SER A N 1
ATOM 1564 C CA . SER A 1 193 ? 2.118 2.213 11.530 1.00 88.69 193 SER A CA 1
ATOM 1565 C C . SER A 1 193 ? 1.837 0.814 12.078 1.00 88.69 193 SER A C 1
ATOM 1567 O O . SER A 1 193 ? 2.487 -0.144 11.669 1.00 88.69 193 SER A O 1
ATOM 1569 N N . GLY A 1 194 ? 0.841 0.682 12.956 1.00 86.06 194 GLY A N 1
ATOM 1570 C CA . GLY A 1 194 ? 0.421 -0.590 13.535 1.00 86.06 194 GLY A CA 1
ATOM 1571 C C . GLY A 1 194 ? -0.171 -1.538 12.497 1.00 86.06 194 GLY A C 1
ATOM 1572 O O . GLY A 1 194 ? 0.238 -2.693 12.410 1.00 86.06 194 GLY A O 1
ATOM 1573 N N . THR A 1 195 ? -1.080 -1.049 11.647 1.00 90.94 195 THR A N 1
ATOM 1574 C CA . THR A 1 195 ? -1.657 -1.883 10.578 1.00 90.94 195 THR A CA 1
ATOM 1575 C C . THR A 1 195 ? -0.646 -2.211 9.476 1.00 90.94 195 THR A C 1
ATOM 1577 O O . THR A 1 195 ? -0.685 -3.313 8.930 1.00 90.94 195 THR A O 1
ATOM 1580 N N . MET A 1 196 ? 0.305 -1.312 9.186 1.00 91.50 196 MET A N 1
ATOM 1581 C CA . MET A 1 196 ? 1.430 -1.590 8.282 1.00 91.50 196 MET A CA 1
ATOM 1582 C C . MET A 1 196 ? 2.340 -2.705 8.816 1.00 91.50 196 MET A C 1
ATOM 1584 O O . MET A 1 196 ? 2.923 -3.444 8.027 1.00 91.50 196 MET A O 1
ATOM 1588 N N . ALA A 1 197 ? 2.470 -2.817 10.141 1.00 87.31 197 ALA A N 1
ATOM 1589 C CA . ALA A 1 197 ? 3.347 -3.778 10.799 1.00 87.31 197 ALA A CA 1
ATOM 1590 C C . ALA A 1 197 ? 2.762 -5.200 10.876 1.00 87.31 197 ALA A C 1
ATOM 1592 O O . ALA A 1 197 ? 3.480 -6.129 11.245 1.00 87.31 197 ALA A O 1
ATOM 1593 N N . PHE A 1 198 ? 1.495 -5.418 10.500 1.00 87.00 198 PHE A N 1
ATOM 1594 C CA . PHE A 1 198 ? 0.943 -6.772 10.477 1.00 87.00 198 PHE A CA 1
ATOM 1595 C C . PHE A 1 198 ? 1.747 -7.700 9.555 1.00 87.00 198 PHE A C 1
ATOM 1597 O O . PHE A 1 198 ? 2.109 -7.279 8.455 1.00 87.00 198 PHE A O 1
ATOM 1604 N N . PRO A 1 199 ? 1.961 -8.979 9.925 1.00 83.06 199 PRO A N 1
ATOM 1605 C CA . PRO A 1 199 ? 2.831 -9.881 9.167 1.00 83.06 199 PRO A CA 1
ATOM 1606 C C . PRO A 1 199 ? 2.479 -9.982 7.677 1.00 83.06 199 PRO A C 1
ATOM 1608 O O . PRO A 1 199 ? 3.364 -9.898 6.825 1.00 83.06 199 PRO A O 1
ATOM 1611 N N . GLY A 1 200 ? 1.187 -10.091 7.342 1.00 85.69 200 GLY A N 1
ATOM 1612 C CA . GLY A 1 200 ? 0.753 -10.138 5.944 1.00 85.69 200 GLY A CA 1
ATOM 1613 C C . GLY A 1 200 ? 0.924 -8.806 5.203 1.00 85.69 200 GLY A C 1
ATOM 1614 O O . GLY A 1 200 ? 1.212 -8.806 4.009 1.00 85.69 200 GLY A O 1
ATOM 1615 N N . ALA A 1 201 ? 0.801 -7.669 5.895 1.00 91.00 201 ALA A N 1
ATOM 1616 C CA . ALA A 1 201 ? 1.046 -6.353 5.306 1.00 91.00 201 ALA A CA 1
ATOM 1617 C C . ALA A 1 201 ? 2.545 -6.131 5.058 1.00 91.00 201 ALA A C 1
ATOM 1619 O O . ALA A 1 201 ? 2.920 -5.731 3.956 1.00 91.00 201 ALA A O 1
ATOM 1620 N 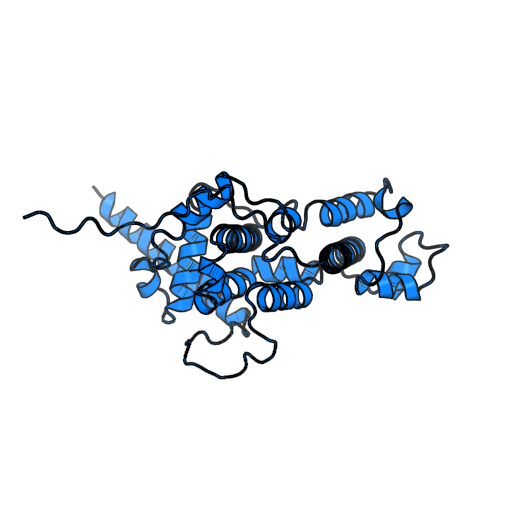N . VAL A 1 202 ? 3.397 -6.463 6.035 1.00 89.06 202 VAL A N 1
ATOM 1621 C CA . VAL A 1 202 ? 4.862 -6.392 5.924 1.00 89.06 202 VAL A CA 1
ATOM 1622 C C . VAL A 1 202 ? 5.350 -7.226 4.747 1.00 89.06 202 VAL A C 1
ATOM 1624 O O . VAL A 1 202 ? 6.051 -6.695 3.888 1.00 89.06 202 VAL A O 1
ATOM 1627 N N . ALA A 1 203 ? 4.923 -8.490 4.651 1.00 89.31 203 ALA A N 1
ATOM 1628 C CA . ALA A 1 203 ? 5.344 -9.386 3.576 1.00 89.31 203 ALA A CA 1
ATOM 1629 C C . ALA A 1 203 ? 5.078 -8.786 2.185 1.00 89.31 203 ALA A C 1
ATOM 1631 O O . ALA A 1 203 ? 5.962 -8.775 1.328 1.00 89.31 203 ALA A O 1
ATOM 1632 N N . VAL A 1 204 ? 3.885 -8.219 1.976 1.00 92.81 204 VAL A N 1
ATOM 1633 C CA . VAL A 1 204 ? 3.521 -7.561 0.714 1.00 92.81 204 VAL A CA 1
ATOM 1634 C C . VAL A 1 204 ? 4.342 -6.288 0.505 1.00 92.81 204 VAL A C 1
ATOM 1636 O O . VAL A 1 204 ? 4.936 -6.090 -0.553 1.00 92.81 204 VAL A O 1
ATOM 1639 N N . ILE A 1 205 ? 4.419 -5.413 1.504 1.00 93.81 205 ILE A N 1
ATOM 1640 C CA . ILE A 1 205 ? 5.117 -4.126 1.395 1.00 93.81 205 ILE A CA 1
ATOM 1641 C C . ILE A 1 205 ? 6.608 -4.318 1.083 1.00 93.81 205 ILE A C 1
ATOM 1643 O O . ILE A 1 205 ? 7.161 -3.599 0.246 1.00 93.81 205 ILE A O 1
ATOM 1647 N N . GLU A 1 206 ? 7.261 -5.292 1.715 1.00 91.81 206 GLU A N 1
ATOM 1648 C CA . GLU A 1 206 ? 8.663 -5.617 1.459 1.00 91.81 206 GLU A CA 1
ATOM 1649 C C . GLU A 1 206 ? 8.874 -6.236 0.080 1.00 91.81 206 GLU A C 1
ATOM 1651 O O . GLU A 1 206 ? 9.794 -5.824 -0.632 1.00 91.81 206 GLU A O 1
ATOM 1656 N N . GLN A 1 207 ? 7.992 -7.151 -0.336 1.00 93.00 207 GLN A N 1
ATOM 1657 C CA . GLN A 1 207 ? 8.044 -7.774 -1.659 1.00 93.00 207 GLN A CA 1
ATOM 1658 C C . GLN A 1 207 ? 8.089 -6.725 -2.779 1.00 93.00 207 GLN A C 1
ATOM 1660 O O . GLN A 1 207 ? 8.849 -6.880 -3.735 1.00 93.00 207 GLN A O 1
ATOM 1665 N N . PHE A 1 208 ? 7.323 -5.638 -2.644 1.00 95.12 208 PHE A N 1
ATOM 1666 C CA . PHE A 1 208 ? 7.252 -4.563 -3.640 1.00 95.12 208 PHE A CA 1
ATOM 1667 C C . PHE A 1 208 ? 8.210 -3.389 -3.373 1.00 95.12 208 PHE A C 1
ATOM 1669 O O . PHE A 1 208 ? 8.134 -2.373 -4.060 1.00 95.12 208 PHE A O 1
ATOM 1676 N N . GLY A 1 209 ? 9.125 -3.504 -2.402 1.00 93.19 209 GLY A N 1
ATOM 1677 C CA . GLY A 1 209 ? 10.108 -2.456 -2.095 1.00 93.19 209 GLY A CA 1
ATOM 1678 C C . GLY A 1 209 ? 9.490 -1.168 -1.534 1.00 93.19 209 GLY A C 1
ATOM 1679 O O . GLY A 1 209 ? 10.073 -0.091 -1.653 1.00 93.19 209 GLY A O 1
ATOM 1680 N N . LEU A 1 210 ? 8.301 -1.262 -0.937 1.00 94.38 210 LEU A N 1
ATOM 1681 C CA . LEU A 1 210 ? 7.487 -0.116 -0.532 1.00 94.38 210 LEU A CA 1
ATOM 1682 C C . LEU A 1 210 ? 7.660 0.295 0.932 1.00 94.38 210 LEU A C 1
ATOM 1684 O O . LEU A 1 210 ? 7.114 1.323 1.319 1.00 94.38 210 LEU A O 1
ATOM 1688 N N . ARG A 1 211 ? 8.438 -0.447 1.730 1.00 91.06 211 ARG A N 1
ATOM 1689 C CA . ARG A 1 211 ? 8.599 -0.215 3.178 1.00 91.06 211 ARG A CA 1
ATOM 1690 C C . ARG A 1 211 ? 8.984 1.225 3.514 1.00 91.06 211 ARG A C 1
ATOM 1692 O O . ARG A 1 211 ? 8.219 1.938 4.157 1.00 91.06 211 ARG A O 1
ATOM 1699 N N . GLU A 1 212 ? 10.140 1.669 3.034 1.00 89.88 212 GLU A N 1
ATOM 1700 C CA . GLU A 1 212 ? 10.634 3.023 3.304 1.00 89.88 212 GLU A CA 1
ATOM 1701 C C . GLU A 1 212 ? 9.808 4.118 2.605 1.00 89.88 212 GLU A C 1
ATOM 1703 O O . GLU A 1 212 ? 9.471 5.108 3.256 1.00 89.88 212 GLU A O 1
ATOM 1708 N N . PRO A 1 213 ? 9.397 3.965 1.328 1.00 91.06 213 PRO A N 1
ATOM 1709 C CA . PRO A 1 213 ? 8.508 4.937 0.696 1.00 91.06 213 PRO A CA 1
ATOM 1710 C C . PRO A 1 213 ? 7.173 5.147 1.428 1.00 91.06 213 PRO A C 1
ATOM 1712 O O . PRO A 1 213 ? 6.735 6.287 1.560 1.00 91.06 213 PRO A O 1
ATOM 1715 N N . ILE A 1 214 ? 6.535 4.078 1.922 1.00 92.12 214 ILE A N 1
ATOM 1716 C CA . ILE A 1 214 ? 5.276 4.176 2.675 1.00 92.12 214 ILE A CA 1
ATOM 1717 C C . ILE A 1 214 ? 5.515 4.809 4.046 1.00 92.12 214 ILE A C 1
ATOM 1719 O O . ILE A 1 214 ? 4.763 5.704 4.418 1.00 92.12 214 ILE A O 1
ATOM 1723 N N . ARG A 1 215 ? 6.567 4.413 4.777 1.00 89.69 215 ARG A N 1
ATOM 1724 C CA . ARG A 1 215 ? 6.925 5.053 6.058 1.00 89.69 215 ARG A CA 1
ATOM 1725 C C . ARG A 1 215 ? 7.102 6.555 5.904 1.00 89.69 215 ARG A C 1
ATOM 1727 O O . ARG A 1 215 ? 6.496 7.322 6.646 1.00 89.69 215 ARG A O 1
ATOM 1734 N N . LYS A 1 216 ? 7.875 6.965 4.896 1.00 87.38 216 LYS A N 1
ATOM 1735 C CA . LYS A 1 216 ? 8.077 8.377 4.588 1.00 87.38 216 LYS A CA 1
ATOM 1736 C C . LYS A 1 216 ? 6.756 9.075 4.260 1.00 87.38 216 LYS A C 1
ATOM 1738 O O . LYS A 1 216 ? 6.495 10.151 4.781 1.00 87.38 216 LYS A O 1
ATOM 1743 N N . TRP A 1 217 ? 5.901 8.446 3.451 1.00 89.25 217 TRP A N 1
ATOM 1744 C CA . TRP A 1 217 ? 4.578 8.989 3.144 1.00 89.25 217 TRP A CA 1
ATOM 1745 C C . TRP A 1 217 ? 3.719 9.202 4.402 1.00 89.25 217 TRP A C 1
ATOM 1747 O O . TRP A 1 217 ? 3.097 10.253 4.515 1.00 89.25 217 TRP A O 1
ATOM 1757 N N . ILE A 1 218 ? 3.703 8.256 5.352 1.00 88.56 218 ILE A N 1
ATOM 1758 C CA . ILE A 1 218 ? 2.960 8.388 6.621 1.00 88.56 218 ILE A CA 1
ATOM 1759 C C . ILE A 1 218 ? 3.459 9.613 7.401 1.00 88.56 218 ILE A C 1
ATOM 1761 O O . ILE A 1 218 ? 2.652 10.446 7.822 1.00 88.56 218 ILE A O 1
ATOM 1765 N N . SER A 1 219 ? 4.780 9.732 7.565 1.00 84.56 219 SER A N 1
ATOM 1766 C CA . SER A 1 219 ? 5.424 10.848 8.269 1.00 84.56 219 SER A CA 1
ATOM 1767 C C . SER A 1 219 ? 5.111 12.197 7.614 1.00 84.56 219 SER A C 1
ATOM 1769 O O . SER A 1 219 ? 4.643 13.119 8.287 1.00 84.56 219 SER A O 1
ATOM 1771 N N . ASP A 1 220 ? 5.286 12.290 6.292 1.00 84.69 220 ASP A N 1
ATOM 1772 C CA . ASP A 1 220 ? 5.023 13.499 5.508 1.00 84.69 220 ASP A CA 1
ATOM 1773 C C . ASP A 1 220 ? 3.535 13.891 5.567 1.00 84.69 220 ASP A C 1
ATOM 1775 O O . ASP A 1 220 ? 3.206 15.059 5.781 1.00 84.69 220 ASP A O 1
ATOM 1779 N N . TYR A 1 221 ? 2.624 12.920 5.421 1.00 83.88 221 TYR A N 1
ATOM 1780 C CA . TYR A 1 221 ? 1.176 13.148 5.419 1.00 83.88 221 TYR A CA 1
ATOM 1781 C C . TYR A 1 221 ? 0.673 13.683 6.763 1.00 83.88 221 TYR A C 1
ATOM 1783 O O . TYR A 1 221 ? -0.107 14.635 6.801 1.00 83.88 221 TYR A O 1
ATOM 1791 N N . LEU A 1 222 ? 1.132 13.099 7.872 1.00 83.44 222 LEU A N 1
ATOM 1792 C CA . LEU A 1 222 ? 0.755 13.550 9.211 1.00 83.44 222 LEU A CA 1
ATOM 1793 C C . LEU A 1 222 ? 1.586 14.758 9.669 1.00 83.44 222 LEU A C 1
ATOM 1795 O O . LEU A 1 222 ? 1.293 15.348 10.708 1.00 83.44 222 LEU A O 1
ATOM 1799 N N . GLY A 1 223 ? 2.615 15.163 8.921 1.00 75.88 223 GLY A N 1
ATOM 1800 C CA . GLY A 1 223 ? 3.547 16.212 9.330 1.00 75.88 223 GLY A CA 1
ATOM 1801 C C . GLY A 1 223 ? 4.211 15.883 10.667 1.00 75.88 223 GLY A C 1
ATOM 1802 O O . GLY A 1 223 ? 4.293 16.744 11.545 1.00 75.88 223 GLY A O 1
ATOM 1803 N N . VAL A 1 224 ? 4.572 14.614 10.845 1.00 66.50 224 VAL A N 1
ATOM 1804 C CA . VAL A 1 224 ? 5.403 14.107 11.935 1.00 66.50 224 VAL A CA 1
ATOM 1805 C C . VAL A 1 224 ? 6.797 14.040 11.320 1.00 66.50 224 VAL A C 1
ATOM 1807 O O . VAL A 1 224 ? 7.057 13.159 10.512 1.00 66.50 224 VAL A O 1
ATOM 1810 N N . GLY A 1 225 ? 7.643 15.048 11.557 1.00 54.94 225 GLY A N 1
ATOM 1811 C CA . GLY A 1 225 ? 8.961 15.114 10.911 1.00 54.94 225 GLY A CA 1
ATOM 1812 C C . GLY A 1 225 ? 9.821 13.874 11.196 1.00 54.94 225 GLY A C 1
ATOM 1813 O O . GLY A 1 225 ? 9.551 13.135 12.141 1.00 54.94 225 GLY A O 1
ATOM 1814 N N . ASP A 1 226 ? 10.910 13.697 10.437 1.00 48.38 226 ASP A N 1
ATOM 1815 C CA . ASP A 1 226 ? 11.907 12.622 10.647 1.00 48.38 226 ASP A CA 1
ATOM 1816 C C . ASP A 1 226 ? 12.498 12.609 12.078 1.00 48.38 226 ASP A C 1
ATOM 1818 O O . ASP A 1 226 ? 13.125 11.641 12.497 1.00 48.38 226 ASP A O 1
ATOM 1822 N N . SER A 1 227 ? 12.273 13.675 12.852 1.00 41.34 227 SER A N 1
ATOM 1823 C CA . SER A 1 227 ? 12.687 13.869 14.241 1.00 41.34 227 SER A CA 1
ATOM 1824 C C . SER A 1 227 ? 11.718 13.318 15.297 1.00 41.34 227 SER A C 1
ATOM 1826 O O . SER A 1 227 ? 11.829 13.703 16.459 1.00 41.34 227 SER A O 1
ATOM 1828 N N . ALA A 1 228 ? 10.772 12.436 14.961 1.00 42.09 228 ALA A N 1
ATOM 1829 C CA . ALA A 1 228 ? 10.000 11.696 15.968 1.00 42.09 228 ALA A CA 1
ATOM 1830 C C . ALA A 1 228 ? 10.833 10.579 16.633 1.00 42.09 228 ALA A C 1
ATOM 1832 O O . ALA A 1 228 ? 10.383 9.450 16.800 1.00 42.09 228 ALA A O 1
ATOM 1833 N N . GLU A 1 229 ? 12.052 10.909 17.056 1.00 42.50 229 GLU A N 1
ATOM 1834 C CA . GLU A 1 229 ? 12.698 10.241 18.173 1.00 42.50 229 GLU A CA 1
ATOM 1835 C C . GLU A 1 229 ? 12.390 11.045 19.445 1.00 42.50 229 GLU A C 1
ATOM 1837 O O . GLU A 1 229 ? 12.809 12.189 19.591 1.00 42.50 229 GLU A O 1
ATOM 1842 N N . ARG A 1 230 ? 11.698 10.395 20.391 1.00 41.69 230 ARG A N 1
ATOM 1843 C CA . ARG A 1 230 ? 11.719 10.694 21.838 1.00 41.69 230 ARG A CA 1
ATOM 1844 C C . ARG A 1 230 ? 11.176 12.068 22.253 1.00 41.69 230 ARG A C 1
ATOM 1846 O O . ARG A 1 230 ? 11.931 12.977 22.580 1.00 41.69 230 ARG A O 1
ATOM 1853 N N . GLY A 1 231 ? 9.856 12.203 22.358 1.00 32.84 231 GLY A N 1
ATOM 1854 C CA . GLY A 1 231 ? 9.293 13.473 22.828 1.00 32.84 231 GLY A CA 1
ATOM 1855 C C . GLY A 1 231 ? 7.840 13.468 23.276 1.00 32.84 231 GLY A C 1
ATOM 1856 O O . GLY A 1 231 ? 7.178 14.485 23.152 1.00 32.84 231 GLY A O 1
ATOM 1857 N N . SER A 1 232 ? 7.308 12.342 23.732 1.00 30.23 232 SER A N 1
ATOM 1858 C CA . SER A 1 232 ? 6.195 12.248 24.688 1.00 30.23 232 SER A CA 1
ATOM 1859 C C . SER A 1 232 ? 5.935 10.766 24.911 1.00 30.23 232 SER A C 1
ATOM 1861 O O . SER A 1 232 ? 6.128 9.966 23.998 1.00 30.23 232 SER A O 1
ATOM 1863 N N . GLN A 1 233 ? 5.566 10.397 26.132 1.00 33.16 233 GLN A N 1
ATOM 1864 C CA . GLN A 1 233 ? 5.086 9.067 26.502 1.00 33.16 233 GLN A CA 1
ATOM 1865 C C . GLN A 1 233 ? 3.786 8.746 25.745 1.00 33.16 233 GLN A C 1
ATOM 1867 O O . GLN A 1 233 ? 2.695 8.789 26.299 1.00 33.16 233 GLN A O 1
ATOM 1872 N N . SER A 1 234 ? 3.888 8.497 24.444 1.00 35.31 234 SER A N 1
ATOM 1873 C CA . SER A 1 234 ? 2.998 7.569 23.771 1.00 35.31 234 SER A CA 1
ATOM 1874 C C . SER A 1 234 ? 3.696 6.231 23.937 1.00 35.31 234 SER A C 1
ATOM 1876 O O . SER A 1 234 ? 4.716 5.999 23.289 1.00 35.31 234 SER A O 1
ATOM 1878 N N . ASP A 1 235 ? 3.188 5.397 24.840 1.00 33.19 235 ASP A N 1
ATOM 1879 C CA . ASP A 1 235 ? 3.648 4.028 25.111 1.00 33.19 235 ASP A CA 1
ATOM 1880 C C . ASP A 1 235 ? 3.375 3.085 23.929 1.00 33.19 235 ASP A C 1
ATOM 1882 O O . ASP A 1 235 ? 2.978 1.943 24.106 1.00 33.19 235 ASP A O 1
ATOM 1886 N N . CYS A 1 236 ? 3.595 3.549 22.702 1.00 40.16 236 CYS A N 1
ATOM 1887 C CA . CYS A 1 236 ? 3.714 2.672 21.565 1.00 40.16 236 CYS A CA 1
ATOM 1888 C C . CYS A 1 236 ? 5.213 2.422 21.393 1.00 40.16 236 CYS A C 1
ATOM 1890 O O . CYS A 1 236 ? 5.899 3.246 20.769 1.00 40.16 236 CYS A O 1
ATOM 1892 N N . PRO A 1 237 ? 5.776 1.336 21.967 1.00 39.53 237 PRO A N 1
ATOM 1893 C CA . PRO A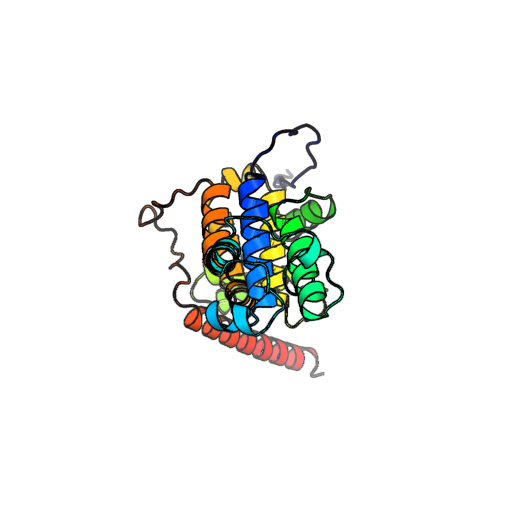 1 237 ? 7.050 0.856 21.480 1.00 39.53 237 PRO A CA 1
ATOM 1894 C C . PRO A 1 237 ? 6.820 0.645 19.994 1.00 39.53 237 PRO A C 1
ATOM 1896 O O . PRO A 1 237 ? 5.971 -0.145 19.587 1.00 39.53 237 PRO A O 1
ATOM 1899 N N . SER A 1 238 ? 7.520 1.432 19.180 1.00 45.81 238 SER A N 1
ATOM 1900 C CA . SER A 1 238 ? 7.585 1.220 17.747 1.00 45.81 238 SER A CA 1
ATOM 1901 C C . SER A 1 238 ? 7.650 -0.288 17.527 1.00 45.81 238 SER A C 1
ATOM 1903 O O . SER A 1 238 ? 8.536 -0.938 18.091 1.00 45.81 238 SER A O 1
ATOM 1905 N N . PHE A 1 239 ? 6.680 -0.856 16.795 1.00 53.16 239 PHE A N 1
ATOM 1906 C CA . PHE A 1 239 ? 6.586 -2.288 16.464 1.00 53.16 239 PHE A CA 1
ATOM 1907 C C . PHE A 1 239 ? 7.743 -2.713 15.534 1.00 53.16 239 PHE A C 1
ATOM 1909 O O . PHE A 1 239 ? 7.573 -3.342 14.497 1.00 53.16 239 PHE A O 1
ATOM 1916 N N . SER A 1 240 ? 8.954 -2.304 15.891 1.00 50.22 240 SER A N 1
ATOM 1917 C CA . SER A 1 240 ? 10.249 -2.585 15.304 1.00 50.22 240 SER A CA 1
ATOM 1918 C C . SER A 1 240 ? 10.573 -4.073 15.382 1.00 50.22 240 SER A C 1
ATOM 1920 O O . SER A 1 240 ? 11.350 -4.565 14.568 1.00 50.22 240 SER A O 1
ATOM 1922 N N . ASN A 1 241 ? 9.935 -4.798 16.306 1.00 63.22 241 ASN A N 1
ATOM 1923 C CA . ASN A 1 241 ? 10.008 -6.245 16.406 1.00 63.22 241 ASN A CA 1
ATOM 1924 C C . ASN A 1 241 ? 8.764 -6.906 15.788 1.00 63.22 241 ASN A C 1
ATOM 1926 O O . ASN A 1 241 ? 7.849 -7.340 16.483 1.00 63.22 241 ASN A O 1
ATOM 1930 N N . GLU A 1 242 ? 8.752 -7.004 14.458 1.00 63.19 242 GLU A N 1
ATOM 1931 C CA . GLU A 1 242 ? 7.691 -7.650 13.663 1.00 63.19 242 GLU A CA 1
ATOM 193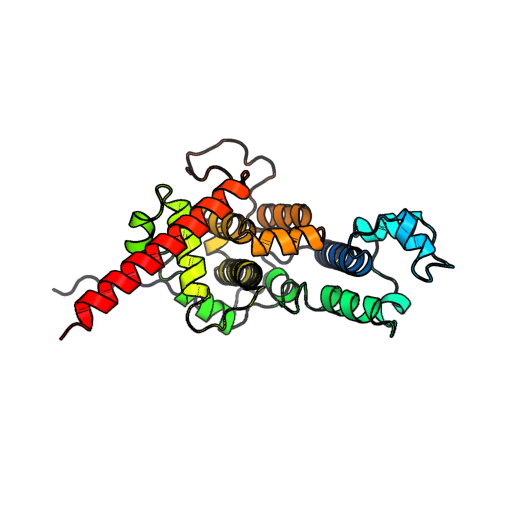2 C C . GLU A 1 242 ? 7.389 -9.088 14.125 1.00 63.19 242 GLU A C 1
ATOM 1934 O O . GLU A 1 242 ? 6.251 -9.547 14.040 1.00 63.19 242 GLU A O 1
ATOM 1939 N N . ARG A 1 243 ? 8.395 -9.794 14.667 1.00 65.31 243 ARG A N 1
ATOM 1940 C CA . ARG A 1 243 ? 8.230 -11.148 15.221 1.00 65.31 243 ARG A CA 1
ATOM 1941 C C . ARG A 1 243 ? 7.403 -11.154 16.499 1.00 65.31 243 ARG A C 1
ATOM 1943 O O . ARG A 1 243 ? 6.586 -12.050 16.677 1.00 65.31 243 ARG A O 1
ATOM 1950 N N . GLU A 1 244 ? 7.602 -10.161 17.359 1.00 68.81 244 GLU A N 1
ATOM 1951 C CA . GLU A 1 244 ? 6.815 -10.013 18.583 1.00 68.81 244 GLU A CA 1
ATOM 1952 C C . GLU A 1 244 ? 5.361 -9.686 18.243 1.00 68.81 244 GLU A C 1
ATOM 1954 O O . GLU A 1 244 ? 4.445 -10.310 18.768 1.00 68.81 244 GLU A O 1
ATOM 1959 N N . LEU A 1 245 ? 5.136 -8.784 17.283 1.00 69.00 245 LEU A N 1
ATOM 1960 C CA . LEU A 1 245 ? 3.788 -8.459 16.821 1.00 69.00 245 LEU A CA 1
ATOM 1961 C C . LEU A 1 245 ? 3.071 -9.683 16.223 1.00 69.00 245 LEU A C 1
ATOM 1963 O O . LEU A 1 245 ? 1.898 -9.913 16.522 1.00 69.00 245 LEU A O 1
ATOM 1967 N N . ALA A 1 246 ? 3.772 -10.483 15.412 1.00 70.62 246 ALA A N 1
ATOM 1968 C CA . ALA A 1 246 ? 3.242 -11.734 14.872 1.00 70.62 246 ALA A CA 1
ATOM 1969 C C . ALA A 1 246 ? 2.845 -12.707 15.992 1.00 70.62 246 ALA A C 1
ATOM 1971 O O . ALA A 1 246 ? 1.715 -13.196 16.013 1.00 70.62 246 ALA A O 1
ATOM 1972 N N . TYR A 1 247 ? 3.748 -12.918 16.952 1.00 73.75 247 TYR A N 1
ATOM 1973 C CA . TYR A 1 247 ? 3.536 -13.803 18.092 1.00 73.75 247 TYR A CA 1
ATOM 1974 C C . TYR A 1 247 ? 2.331 -13.379 18.942 1.00 73.75 247 TYR A C 1
ATOM 1976 O O . TYR A 1 247 ? 1.468 -14.203 19.248 1.00 73.75 247 TYR A O 1
ATOM 1984 N N . GLN A 1 248 ? 2.221 -12.091 19.274 1.00 71.69 248 GLN A N 1
ATOM 1985 C CA . GLN A 1 248 ? 1.102 -11.578 20.065 1.00 71.69 248 GLN A CA 1
ATOM 1986 C C . GLN A 1 248 ? -0.228 -11.689 19.309 1.00 71.69 248 GLN A C 1
ATOM 1988 O O . GLN A 1 248 ? -1.239 -12.073 19.895 1.00 71.69 248 GLN A O 1
ATOM 1993 N N . CYS A 1 249 ? -0.238 -11.433 17.995 1.00 70.75 249 CYS A N 1
ATOM 1994 C CA . CYS A 1 249 ? -1.433 -11.623 17.170 1.00 70.75 249 CYS A CA 1
ATOM 1995 C C . CYS A 1 249 ? -1.893 -13.089 17.138 1.00 70.75 249 CYS A C 1
ATOM 1997 O O . CYS A 1 249 ? -3.090 -13.353 17.248 1.00 70.75 249 CYS A O 1
ATOM 1999 N N . GLU A 1 250 ? -0.967 -14.039 16.982 1.00 74.31 250 GLU A N 1
ATOM 2000 C CA . GLU A 1 250 ? -1.281 -15.474 16.977 1.00 74.31 250 GLU A CA 1
ATOM 2001 C C . GLU A 1 250 ? -1.784 -15.952 18.341 1.00 74.31 250 GLU A C 1
ATOM 2003 O O . GLU A 1 250 ? -2.797 -16.652 18.421 1.00 74.31 250 GLU A O 1
ATOM 2008 N N . LYS A 1 251 ? -1.116 -15.531 19.420 1.00 75.56 251 LYS A N 1
ATOM 2009 C CA . LYS A 1 251 ? -1.511 -15.847 20.795 1.00 75.56 251 LYS A CA 1
ATOM 2010 C C . LYS A 1 251 ? -2.925 -15.345 21.096 1.00 75.56 251 LYS A C 1
ATOM 2012 O O . LYS A 1 251 ? -3.748 -16.117 21.590 1.00 75.56 251 LYS A O 1
ATOM 2017 N N . ALA A 1 252 ? -3.224 -14.091 20.761 1.00 70.81 252 ALA A N 1
ATOM 2018 C CA . ALA A 1 252 ? -4.533 -13.492 21.000 1.00 70.81 252 ALA A CA 1
ATOM 2019 C C . ALA A 1 252 ? -5.645 -14.148 20.164 1.00 70.81 252 ALA A C 1
ATOM 2021 O O . ALA A 1 252 ? -6.732 -14.401 20.681 1.00 70.81 252 ALA A O 1
ATOM 2022 N N . GLU A 1 253 ? -5.389 -14.484 18.894 1.00 72.19 253 GLU A N 1
ATOM 2023 C CA . GLU A 1 253 ? -6.368 -15.204 18.066 1.00 72.19 253 GLU A CA 1
ATOM 2024 C C . GLU A 1 253 ? -6.632 -16.614 18.622 1.00 72.19 253 GLU A C 1
ATOM 2026 O O . GLU A 1 253 ? -7.785 -17.036 18.724 1.00 72.19 253 GLU A O 1
ATOM 2031 N N . GLY A 1 254 ? -5.585 -17.319 19.066 1.00 73.31 254 GLY A N 1
ATOM 2032 C CA . GLY A 1 254 ? -5.718 -18.616 19.730 1.00 73.31 254 GLY A CA 1
ATOM 2033 C C . GLY A 1 254 ? -6.571 -18.542 20.999 1.00 73.31 254 GLY A C 1
ATOM 2034 O O . GLY A 1 254 ? -7.462 -19.370 21.198 1.00 73.31 254 GLY A O 1
ATOM 2035 N N . GLN A 1 255 ? -6.358 -17.518 21.827 1.00 72.25 255 GLN A N 1
ATOM 2036 C CA . GLN A 1 255 ? -7.156 -17.277 23.032 1.00 72.25 255 GLN A CA 1
ATOM 2037 C C . GLN A 1 255 ? -8.611 -16.913 22.705 1.00 72.25 255 GLN A C 1
ATOM 2039 O O . GLN A 1 255 ? -9.527 -17.457 23.323 1.00 72.25 255 GLN A O 1
ATOM 2044 N N . ARG A 1 256 ? -8.854 -16.068 21.695 1.00 69.81 256 ARG A N 1
ATOM 2045 C CA . ARG A 1 256 ? -10.211 -15.731 21.229 1.00 69.81 256 ARG A CA 1
ATOM 2046 C C . ARG A 1 256 ? -10.983 -16.962 20.764 1.00 69.81 256 ARG A C 1
ATOM 2048 O O . ARG A 1 256 ? -12.151 -17.109 21.120 1.00 69.81 256 ARG A O 1
ATOM 2055 N N . ILE A 1 257 ? -10.344 -17.859 20.009 1.00 73.50 257 ILE A N 1
ATOM 2056 C CA . ILE A 1 257 ? -10.961 -19.118 19.563 1.00 73.50 257 ILE A CA 1
ATOM 2057 C C . ILE A 1 257 ? -11.310 -19.997 20.770 1.00 73.50 257 ILE A C 1
ATOM 2059 O O . ILE A 1 257 ? -12.437 -20.477 20.863 1.00 73.50 257 ILE A O 1
ATOM 2063 N N . GLN A 1 258 ? -10.394 -20.151 21.732 1.00 75.19 258 GLN A N 1
ATOM 2064 C CA . GLN A 1 258 ? -10.642 -20.945 22.943 1.00 75.19 258 GLN A CA 1
ATOM 2065 C C . GLN A 1 258 ? -11.814 -20.406 23.775 1.00 75.19 258 GLN A C 1
ATOM 2067 O O . GLN A 1 258 ? -12.670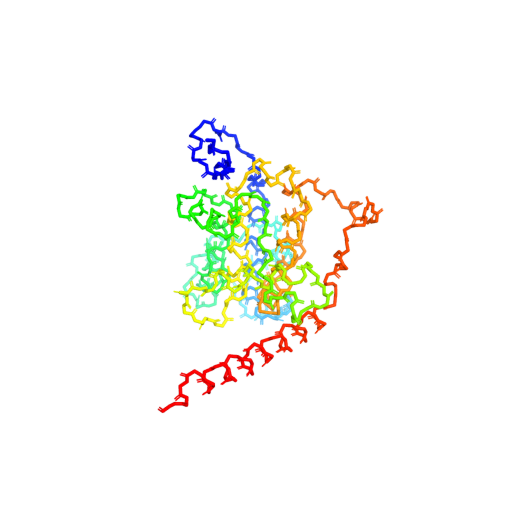 -21.182 24.205 1.00 75.19 258 GLN A O 1
ATOM 2072 N N . VAL A 1 259 ? -11.881 -19.088 23.981 1.00 71.56 259 VAL A N 1
ATOM 2073 C CA . VAL A 1 259 ? -12.982 -18.444 24.715 1.00 71.56 259 VAL A CA 1
ATOM 2074 C C . VAL A 1 259 ? -14.295 -18.565 23.941 1.00 71.56 259 VAL A C 1
ATOM 2076 O O . VAL A 1 259 ? -15.320 -18.916 24.525 1.00 71.56 259 VAL A O 1
ATOM 2079 N N . GLY A 1 260 ? -14.272 -18.340 22.625 1.00 68.88 260 GLY A N 1
ATOM 2080 C CA . GLY A 1 260 ? -15.440 -18.495 21.760 1.00 68.88 260 GLY A CA 1
ATOM 2081 C C . GLY A 1 260 ? -15.999 -19.920 21.767 1.00 68.88 260 GLY A C 1
ATOM 2082 O O . GLY A 1 260 ? -17.211 -20.107 21.879 1.00 68.88 260 GLY A O 1
ATOM 2083 N N . ASP A 1 261 ? -15.129 -20.928 21.721 1.00 72.44 261 ASP A N 1
ATOM 2084 C CA . ASP A 1 261 ? -15.515 -22.337 21.820 1.00 72.44 261 ASP A CA 1
ATOM 2085 C C . ASP A 1 261 ? -16.047 -22.690 23.214 1.00 72.44 261 ASP A C 1
ATOM 2087 O O . ASP A 1 261 ? -17.012 -23.448 23.326 1.00 72.44 261 ASP A O 1
ATOM 2091 N N . GLY A 1 262 ? -15.462 -22.126 24.274 1.00 71.12 262 GLY A N 1
ATOM 2092 C CA . GLY A 1 262 ? -15.947 -22.279 25.647 1.00 71.12 262 GLY A CA 1
ATOM 2093 C C . GLY A 1 262 ? -17.349 -21.697 25.842 1.00 71.12 262 GLY A C 1
ATOM 2094 O O . GLY A 1 262 ? -18.225 -22.367 26.387 1.00 71.12 262 GLY A O 1
ATOM 2095 N N . LEU A 1 263 ? -17.589 -20.490 25.325 1.00 66.75 263 LEU A N 1
ATOM 2096 C CA . LEU A 1 263 ? -18.894 -19.826 25.362 1.00 66.75 263 LEU A CA 1
ATOM 2097 C C . LEU A 1 263 ? -19.937 -20.559 24.514 1.00 66.75 263 LEU A C 1
ATOM 2099 O O . LEU A 1 263 ? -21.061 -20.753 24.969 1.00 66.75 263 LEU A O 1
ATOM 2103 N N . ARG A 1 264 ? -19.579 -21.023 23.309 1.00 60.03 264 ARG A N 1
ATOM 2104 C CA . ARG A 1 264 ? -20.481 -21.838 22.476 1.00 60.03 264 ARG A CA 1
ATOM 2105 C C . ARG A 1 264 ? -20.849 -23.148 23.155 1.00 60.03 264 ARG A C 1
ATOM 2107 O O . ARG A 1 264 ? -22.017 -23.514 23.140 1.00 60.03 264 ARG A O 1
ATOM 2114 N N . ARG A 1 265 ? -19.888 -23.840 23.774 1.00 66.31 265 ARG A N 1
ATOM 2115 C CA . ARG A 1 265 ? -20.197 -25.049 24.548 1.00 66.31 265 ARG A CA 1
ATOM 2116 C C . ARG A 1 265 ? -21.148 -24.724 25.692 1.00 66.31 265 ARG A C 1
ATOM 2118 O O . ARG A 1 265 ? -22.162 -25.386 25.787 1.00 66.31 265 ARG A O 1
ATOM 2125 N N . ALA A 1 266 ? -20.889 -23.674 26.471 1.00 67.38 266 ALA A N 1
ATOM 2126 C CA . ALA A 1 266 ? -21.743 -23.288 27.596 1.00 67.38 266 ALA A CA 1
ATOM 2127 C C . ALA A 1 266 ? -23.168 -22.855 27.192 1.00 67.38 266 ALA A C 1
ATOM 2129 O O . ALA A 1 266 ? -24.110 -23.092 27.941 1.00 67.38 266 ALA A O 1
ATOM 2130 N N . LEU A 1 267 ? -23.333 -22.223 26.025 1.00 62.09 267 LEU A N 1
ATOM 2131 C CA . LEU A 1 267 ? -24.625 -21.713 25.548 1.00 62.09 267 LEU A CA 1
ATOM 2132 C C . LEU A 1 267 ? -25.454 -22.748 24.772 1.00 62.09 267 LEU A C 1
ATOM 2134 O O . LEU A 1 267 ? -26.671 -22.602 24.701 1.00 62.09 267 LEU A O 1
ATOM 2138 N N . PHE A 1 268 ? -24.817 -23.769 24.190 1.00 62.16 268 PHE A N 1
ATOM 2139 C CA . PHE A 1 268 ? -25.482 -24.785 23.363 1.00 62.16 268 PHE A CA 1
ATOM 2140 C C . PHE A 1 268 ? -25.419 -26.208 23.944 1.00 62.16 268 PHE A C 1
ATOM 2142 O O . PHE A 1 268 ? -25.883 -27.143 23.297 1.00 62.16 268 PHE A O 1
ATOM 2149 N N . THR A 1 269 ? -24.900 -26.399 25.162 1.00 51.81 269 THR A N 1
ATOM 2150 C CA . THR A 1 269 ? -25.231 -27.576 25.981 1.00 51.81 269 THR A CA 1
ATOM 2151 C C . THR A 1 269 ? -26.544 -27.343 26.725 1.00 51.81 269 THR A C 1
ATOM 2153 O O . THR A 1 269 ? -26.535 -26.960 27.893 1.00 51.81 269 THR A O 1
ATOM 2156 N N . PHE A 1 270 ? -27.654 -27.587 26.031 1.00 48.59 270 PHE A N 1
ATOM 2157 C CA . PHE A 1 270 ? -28.923 -28.044 26.600 1.00 48.59 270 PHE A CA 1
ATOM 2158 C C . PHE A 1 270 ? -29.496 -29.120 25.680 1.00 48.59 270 PHE A C 1
ATOM 2160 O O . PHE A 1 270 ? -29.526 -28.876 24.453 1.00 48.59 270 PHE A O 1
#